Protein AF-A0A3D3WGP2-F1 (afdb_monomer_lite)

Structure (mmCIF, N/CA/C/O backbone):
data_AF-A0A3D3WGP2-F1
#
_entry.id   AF-A0A3D3WGP2-F1
#
loop_
_atom_site.group_PDB
_atom_site.id
_atom_site.type_symbol
_atom_site.label_atom_id
_atom_site.label_alt_id
_atom_site.label_comp_id
_atom_site.label_asym_id
_atom_site.label_entity_id
_atom_site.label_seq_id
_atom_site.pdbx_PDB_ins_code
_atom_site.Cartn_x
_atom_site.Cartn_y
_atom_site.Cartn_z
_atom_site.occupancy
_atom_site.B_iso_or_equiv
_atom_site.auth_seq_id
_atom_site.auth_comp_id
_atom_site.auth_asym_id
_atom_site.auth_atom_id
_atom_site.pdbx_PDB_model_num
ATOM 1 N N . MET A 1 1 ? -5.858 -20.049 12.667 1.00 32.59 1 MET A N 1
ATOM 2 C CA . MET A 1 1 ? -4.495 -20.620 12.650 1.00 32.59 1 MET A CA 1
ATOM 3 C C . MET A 1 1 ? -3.547 -19.486 12.998 1.00 32.59 1 MET A C 1
ATOM 5 O O . MET A 1 1 ? -3.755 -18.417 12.435 1.00 32.59 1 MET A O 1
ATOM 9 N N . PRO A 1 2 ? -2.587 -19.632 13.924 1.00 47.56 2 PRO A N 1
ATOM 10 C CA . PRO A 1 2 ? -1.519 -18.646 14.022 1.00 47.56 2 PRO A CA 1
ATOM 11 C C . PRO A 1 2 ? -0.761 -18.695 12.694 1.00 47.56 2 PRO A C 1
ATOM 13 O O . PRO A 1 2 ? -0.274 -19.756 12.312 1.00 47.56 2 PRO A O 1
ATOM 16 N N . HIS A 1 3 ? -0.762 -17.595 11.949 1.00 57.22 3 HIS A N 1
ATOM 17 C CA . HIS A 1 3 ? 0.112 -17.465 10.791 1.00 57.22 3 HIS A CA 1
ATOM 18 C C . HIS A 1 3 ? 1.552 -17.425 11.303 1.00 57.22 3 HIS A C 1
ATOM 20 O O . HIS A 1 3 ? 1.813 -16.780 12.323 1.00 57.22 3 HIS A O 1
ATOM 26 N N . ASP A 1 4 ? 2.461 -18.137 10.636 1.00 78.88 4 ASP A N 1
ATOM 27 C CA . ASP A 1 4 ? 3.883 -18.076 10.962 1.00 78.88 4 ASP A CA 1
ATOM 28 C C . ASP A 1 4 ? 4.331 -16.612 10.965 1.00 78.88 4 ASP A C 1
ATOM 30 O O . ASP A 1 4 ? 4.061 -15.862 10.023 1.00 78.88 4 ASP A O 1
ATOM 34 N N . VAL A 1 5 ? 4.976 -16.192 12.055 1.00 86.31 5 VAL A N 1
ATOM 35 C CA . VAL A 1 5 ? 5.484 -14.825 12.175 1.00 86.31 5 VAL A CA 1
ATOM 36 C C . VAL A 1 5 ? 6.593 -14.643 11.146 1.00 86.31 5 VAL A C 1
ATOM 38 O O . VAL A 1 5 ? 7.611 -15.334 11.193 1.00 86.31 5 VAL A O 1
ATOM 41 N N . ILE A 1 6 ? 6.405 -13.699 10.229 1.00 93.94 6 ILE A N 1
ATOM 42 C CA . ILE A 1 6 ? 7.341 -13.405 9.144 1.00 93.94 6 ILE A CA 1
ATOM 43 C C . ILE A 1 6 ? 7.856 -11.968 9.265 1.00 93.94 6 ILE A C 1
ATOM 45 O O . ILE A 1 6 ? 7.109 -11.038 9.577 1.00 93.94 6 ILE A O 1
ATOM 49 N N . SER A 1 7 ? 9.161 -11.789 9.051 1.00 95.56 7 SER A N 1
ATOM 50 C CA . SER A 1 7 ? 9.785 -10.466 8.987 1.00 95.56 7 SER A CA 1
ATOM 51 C C . SER A 1 7 ? 9.546 -9.815 7.627 1.00 95.56 7 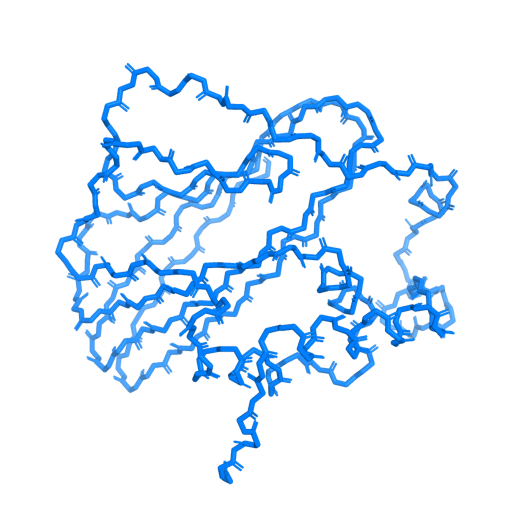SER A C 1
ATOM 53 O O . SER A 1 7 ? 9.345 -10.501 6.623 1.00 95.56 7 SER A O 1
ATOM 55 N N . PHE A 1 8 ? 9.611 -8.484 7.573 1.00 95.81 8 PHE A N 1
ATOM 56 C CA . PHE A 1 8 ? 9.418 -7.760 6.315 1.00 95.81 8 PHE A CA 1
ATOM 57 C C . PHE A 1 8 ? 10.506 -8.114 5.296 1.00 95.81 8 PHE A C 1
ATOM 59 O O . PHE A 1 8 ? 10.201 -8.372 4.138 1.00 95.81 8 PHE A O 1
ATOM 66 N N . GLU A 1 9 ? 11.755 -8.243 5.752 1.00 96.31 9 GLU A N 1
ATOM 67 C CA . GLU A 1 9 ? 12.879 -8.712 4.933 1.00 96.31 9 GLU A CA 1
ATOM 68 C C . GLU A 1 9 ? 12.609 -10.093 4.323 1.00 96.31 9 GLU A C 1
ATOM 70 O O . GLU A 1 9 ? 12.867 -10.319 3.141 1.00 96.31 9 GLU A O 1
ATOM 75 N N . ARG A 1 10 ? 12.048 -11.026 5.103 1.00 95.88 10 ARG A N 1
ATOM 76 C CA . ARG A 1 10 ? 11.717 -12.352 4.581 1.00 95.88 10 ARG A CA 1
ATOM 77 C C . ARG A 1 10 ? 10.574 -12.284 3.568 1.00 95.88 10 ARG A C 1
ATOM 79 O O . ARG A 1 10 ? 10.661 -12.923 2.521 1.00 95.88 10 ARG A O 1
ATOM 86 N N . LEU A 1 11 ? 9.538 -11.496 3.855 1.00 95.88 11 LEU A N 1
ATOM 87 C CA . LEU A 1 11 ? 8.407 -11.287 2.951 1.00 95.88 11 LEU A CA 1
ATOM 88 C C . LEU A 1 11 ? 8.862 -10.734 1.591 1.00 95.88 11 LEU A C 1
ATOM 90 O O . LEU A 1 11 ? 8.457 -11.258 0.550 1.00 95.88 11 LEU A O 1
ATOM 94 N N . THR A 1 12 ? 9.720 -9.712 1.583 1.00 96.25 12 THR A N 1
ATOM 95 C CA . THR A 1 12 ? 10.211 -9.090 0.344 1.00 96.25 12 THR A CA 1
ATOM 96 C C . THR A 1 12 ? 11.207 -9.979 -0.398 1.00 96.25 12 THR A C 1
ATOM 98 O O . THR A 1 12 ? 11.149 -10.055 -1.626 1.00 96.25 12 THR A O 1
ATOM 101 N N . ALA A 1 13 ? 12.058 -10.733 0.309 1.00 96.38 13 ALA A N 1
ATOM 102 C CA . ALA A 1 13 ? 12.955 -11.715 -0.304 1.00 96.38 13 ALA A CA 1
ATOM 103 C C . ALA A 1 13 ? 12.180 -12.838 -1.017 1.00 96.38 13 ALA A C 1
ATOM 105 O O . ALA A 1 13 ? 12.486 -13.180 -2.165 1.00 96.38 13 ALA A O 1
ATOM 106 N N . ASP A 1 14 ? 11.137 -13.373 -0.377 1.00 95.44 14 ASP A N 1
ATOM 107 C CA . ASP A 1 14 ? 10.294 -14.409 -0.974 1.00 95.44 14 ASP A CA 1
ATOM 108 C C . ASP A 1 14 ? 9.509 -13.857 -2.181 1.00 95.44 14 ASP A C 1
ATOM 110 O O . ASP A 1 14 ? 9.419 -14.520 -3.219 1.00 95.44 14 ASP A O 1
ATOM 114 N N . ALA A 1 15 ? 8.994 -12.625 -2.088 1.00 95.88 15 ALA A N 1
ATOM 115 C CA . ALA A 1 15 ? 8.345 -11.933 -3.205 1.00 95.88 15 ALA A CA 1
ATOM 116 C C . ALA A 1 15 ? 9.303 -11.692 -4.381 1.00 95.88 15 ALA A C 1
ATOM 118 O O . ALA A 1 15 ? 8.945 -11.957 -5.528 1.00 95.88 15 ALA A O 1
ATOM 119 N N . SER A 1 16 ? 10.542 -11.281 -4.105 1.00 95.94 16 SER A N 1
ATOM 120 C CA . SER A 1 16 ? 11.594 -11.105 -5.111 1.00 95.94 16 SER A CA 1
ATOM 121 C C . SER A 1 16 ? 11.913 -12.413 -5.835 1.00 95.94 16 SER A C 1
ATOM 123 O O . SER A 1 16 ? 11.961 -12.445 -7.066 1.00 95.94 16 SER A O 1
ATOM 125 N N . SER A 1 17 ? 12.017 -13.529 -5.104 1.00 96.19 17 SER A N 1
ATOM 126 C CA . SER A 1 17 ? 12.208 -14.856 -5.702 1.00 96.19 17 SER A CA 1
ATOM 127 C C . SER A 1 17 ? 11.047 -15.251 -6.625 1.00 96.19 17 SER A C 1
ATOM 129 O O . SER A 1 17 ? 11.266 -15.700 -7.756 1.00 96.19 17 SER A O 1
ATOM 131 N N . ARG A 1 18 ? 9.797 -15.037 -6.187 1.00 95.38 18 ARG A N 1
ATOM 132 C CA . ARG A 1 18 ? 8.607 -15.317 -7.006 1.00 95.38 18 ARG A CA 1
ATOM 133 C C . ARG A 1 18 ? 8.528 -14.413 -8.230 1.00 95.38 18 ARG A C 1
ATOM 135 O O . ARG A 1 18 ? 8.255 -14.917 -9.319 1.00 95.38 18 ARG A O 1
ATOM 142 N N . TYR A 1 19 ? 8.814 -13.121 -8.090 1.00 94.12 19 TYR A N 1
ATOM 143 C CA . TYR A 1 19 ? 8.833 -12.184 -9.210 1.00 94.12 19 TYR A CA 1
ATOM 144 C C . TYR A 1 19 ? 9.929 -12.535 -10.224 1.00 94.12 19 TYR A C 1
ATOM 146 O O . TYR A 1 19 ? 9.644 -12.607 -11.416 1.00 94.12 19 TYR A O 1
ATOM 154 N N . ALA A 1 20 ? 11.145 -12.858 -9.775 1.00 94.12 20 ALA A N 1
ATOM 155 C CA . ALA A 1 20 ? 12.231 -13.287 -10.658 1.00 94.12 20 ALA A CA 1
ATOM 156 C C . ALA A 1 20 ? 11.875 -14.556 -11.454 1.00 94.12 20 ALA A C 1
ATOM 158 O O . ALA A 1 20 ? 12.257 -14.693 -12.615 1.00 94.12 20 ALA A O 1
ATOM 159 N N . LYS A 1 21 ? 11.114 -15.475 -10.846 1.00 94.25 21 LYS A N 1
ATOM 160 C CA . LYS A 1 21 ? 10.655 -16.710 -11.493 1.00 94.25 21 LYS A CA 1
ATOM 161 C C . LYS A 1 21 ? 9.479 -16.491 -12.451 1.00 94.25 21 LYS A C 1
ATOM 163 O O . LYS A 1 21 ? 9.444 -17.097 -13.519 1.00 94.25 21 LYS A O 1
ATOM 168 N N . ASN A 1 22 ? 8.497 -15.683 -12.053 1.00 91.69 22 ASN A N 1
ATOM 169 C CA . ASN A 1 22 ? 7.186 -15.618 -12.710 1.00 91.69 22 ASN A CA 1
ATOM 170 C C . ASN A 1 22 ? 7.002 -14.382 -13.605 1.00 91.69 22 ASN A C 1
ATOM 172 O O . ASN A 1 22 ? 6.161 -14.406 -14.508 1.00 91.69 22 ASN A O 1
ATOM 176 N N . GLY A 1 23 ? 7.770 -13.320 -13.354 1.00 90.69 23 GLY A N 1
ATOM 177 C CA . GLY A 1 23 ? 7.703 -12.037 -14.045 1.00 90.69 23 GLY A CA 1
ATOM 178 C C . GLY A 1 23 ? 6.332 -11.360 -13.971 1.00 90.69 23 GLY A C 1
ATOM 179 O O . GLY A 1 23 ? 5.497 -11.644 -13.111 1.00 90.69 23 GLY A O 1
ATOM 180 N N . TRP A 1 24 ? 6.093 -10.454 -14.919 1.00 90.50 24 TRP A N 1
ATOM 181 C CA . TRP A 1 24 ? 4.804 -9.787 -15.085 1.00 90.50 24 TRP A CA 1
ATOM 182 C C . TRP A 1 24 ? 3.696 -10.757 -15.534 1.00 90.50 24 TRP A C 1
ATOM 184 O O . TRP A 1 24 ? 3.965 -11.690 -16.303 1.00 90.50 24 TRP A O 1
ATOM 194 N N . PRO A 1 25 ? 2.424 -10.498 -15.168 1.00 91.25 25 PRO A N 1
ATOM 195 C CA . PRO A 1 25 ? 1.284 -11.148 -15.799 1.00 91.25 25 PRO A CA 1
ATOM 196 C C . PRO A 1 25 ? 1.319 -11.022 -17.316 1.00 91.25 25 PRO A C 1
ATOM 198 O O . PRO A 1 25 ? 1.973 -10.150 -17.877 1.00 91.25 25 PRO A O 1
ATOM 201 N N . SER A 1 26 ? 0.627 -11.908 -18.004 1.00 89.00 26 SER A N 1
ATOM 202 C CA . SER A 1 26 ? 0.557 -11.981 -19.455 1.00 89.00 26 SER A CA 1
ATOM 203 C C . SER A 1 26 ? -0.874 -12.247 -19.892 1.00 89.00 26 SER A C 1
ATOM 205 O O . SER A 1 26 ? -1.695 -12.680 -19.094 1.00 89.00 26 SER A O 1
ATOM 207 N N . SER A 1 27 ? -1.154 -12.118 -21.186 1.00 88.19 27 SER A N 1
ATOM 208 C CA . SER A 1 27 ? -2.448 -12.524 -21.745 1.00 88.19 27 SER A CA 1
ATOM 209 C C . SER A 1 27 ? -2.751 -14.026 -21.608 1.00 88.19 27 SER A C 1
ATOM 211 O O . SER A 1 27 ? -3.877 -14.437 -21.879 1.00 88.19 27 SER A O 1
ATOM 213 N N . LYS A 1 28 ? -1.766 -14.849 -21.204 1.00 88.06 28 LYS A N 1
ATOM 214 C CA . LYS A 1 28 ? -1.966 -16.265 -20.852 1.00 88.06 28 LYS A CA 1
ATOM 215 C C . LYS A 1 28 ? -2.534 -16.447 -19.442 1.00 88.06 28 LYS A C 1
ATOM 217 O O . LYS A 1 28 ? -3.058 -17.513 -19.149 1.00 88.06 28 LYS A O 1
ATOM 222 N N . ASP A 1 29 ? -2.397 -15.445 -18.577 1.00 89.62 29 ASP A N 1
ATOM 223 C CA . ASP A 1 29 ? -3.018 -15.435 -17.259 1.00 89.62 29 ASP A CA 1
ATOM 224 C C . ASP A 1 29 ? -4.464 -14.947 -17.432 1.00 89.62 29 ASP A C 1
ATOM 226 O O . ASP A 1 29 ? -4.681 -13.828 -17.895 1.00 89.62 29 ASP A O 1
ATOM 230 N N . GLU A 1 30 ? -5.453 -15.776 -17.081 1.00 90.38 30 GLU A N 1
ATOM 231 C CA . GLU A 1 30 ? -6.882 -15.512 -17.347 1.00 90.38 30 GLU A CA 1
ATOM 232 C C . GLU A 1 30 ? -7.321 -14.119 -16.853 1.00 90.38 30 GLU A C 1
ATOM 234 O O . GLU A 1 30 ? -7.936 -13.355 -17.594 1.00 90.38 30 GLU A O 1
ATOM 239 N N . ALA A 1 31 ? -6.895 -13.737 -15.641 1.00 88.75 31 ALA A N 1
ATOM 240 C CA . ALA A 1 31 ? -7.185 -12.435 -15.030 1.00 88.75 31 ALA A CA 1
ATOM 241 C C . ALA A 1 31 ? -6.587 -11.225 -15.785 1.00 88.75 31 ALA A C 1
ATOM 243 O O . ALA A 1 31 ? -6.982 -10.089 -15.539 1.00 88.75 31 ALA A O 1
ATOM 244 N N . TRP A 1 32 ? -5.644 -11.455 -16.702 1.00 91.19 32 TRP A N 1
ATOM 245 C CA . TRP A 1 32 ? -4.918 -10.429 -17.459 1.00 91.19 32 TRP A CA 1
ATOM 246 C C . TRP A 1 32 ? -5.138 -10.524 -18.968 1.00 91.19 32 TRP A C 1
ATOM 248 O O . TRP A 1 32 ? -4.555 -9.746 -19.724 1.00 91.19 32 TRP A O 1
ATOM 258 N N . ARG A 1 33 ? -6.009 -11.433 -19.425 1.00 91.31 33 ARG A N 1
ATOM 259 C CA . ARG A 1 33 ? -6.308 -11.651 -20.848 1.00 91.31 33 ARG A CA 1
ATOM 260 C C . ARG A 1 33 ? -6.666 -10.361 -21.592 1.00 91.31 33 ARG A C 1
ATOM 262 O O . ARG A 1 33 ? -6.299 -10.212 -22.756 1.00 91.31 33 ARG A O 1
ATOM 269 N N . PHE A 1 34 ? -7.366 -9.445 -20.924 1.00 93.44 34 PHE A N 1
ATOM 270 C CA . PHE A 1 34 ? -7.871 -8.198 -21.507 1.00 93.44 34 PHE A CA 1
ATOM 271 C C . PHE A 1 34 ? -7.091 -6.945 -21.081 1.00 93.44 34 PHE A C 1
ATOM 273 O O . PHE A 1 34 ? -7.456 -5.839 -21.472 1.00 93.44 34 PHE A O 1
ATOM 280 N N . THR A 1 35 ? -5.998 -7.100 -20.329 1.00 91.69 35 THR A N 1
ATOM 281 C CA . THR A 1 35 ? -5.185 -5.980 -19.837 1.00 91.69 35 THR A CA 1
ATOM 282 C C . THR A 1 35 ? -3.874 -5.915 -20.617 1.00 91.69 35 THR A C 1
ATOM 284 O O . THR A 1 35 ? -2.972 -6.731 -20.423 1.00 91.69 35 THR A O 1
ATOM 287 N N . ASN A 1 36 ? -3.750 -4.943 -21.524 1.00 89.94 36 ASN A N 1
ATOM 288 C CA . ASN A 1 36 ? -2.533 -4.765 -22.315 1.00 89.94 36 ASN A CA 1
ATOM 289 C C . ASN A 1 36 ? -1.435 -4.083 -21.487 1.00 89.94 36 ASN A C 1
ATOM 291 O O . ASN A 1 36 ? -1.492 -2.881 -21.245 1.00 89.94 36 ASN A O 1
ATOM 295 N N . ILE A 1 37 ? -0.408 -4.847 -21.114 1.00 88.69 37 ILE A N 1
ATOM 296 C CA . ILE A 1 37 ? 0.748 -4.346 -20.357 1.00 88.69 37 ILE A CA 1
ATOM 297 C C . ILE A 1 37 ? 2.042 -4.284 -21.185 1.00 88.69 37 ILE A C 1
ATOM 299 O O . ILE A 1 37 ? 3.138 -4.237 -20.628 1.00 88.69 37 ILE A O 1
ATOM 303 N N . ASN A 1 38 ? 1.949 -4.307 -22.519 1.00 87.56 38 ASN A N 1
ATOM 304 C CA . ASN A 1 38 ? 3.133 -4.305 -23.386 1.00 87.56 38 ASN A CA 1
ATOM 305 C C . ASN A 1 38 ? 4.012 -3.070 -23.165 1.00 87.56 38 ASN A C 1
ATOM 307 O O . ASN A 1 38 ? 5.227 -3.218 -23.111 1.00 87.56 38 ASN A O 1
ATOM 311 N N . ALA A 1 39 ? 3.404 -1.895 -22.964 1.00 85.44 39 ALA A N 1
ATOM 312 C CA . ALA A 1 39 ? 4.132 -0.655 -22.699 1.00 85.44 39 ALA A CA 1
ATOM 313 C C . ALA A 1 39 ? 4.993 -0.751 -21.426 1.00 85.44 39 ALA A C 1
ATOM 315 O O . ALA A 1 39 ? 6.157 -0.359 -21.438 1.00 85.44 39 ALA A O 1
ATOM 316 N N . ILE A 1 40 ? 4.451 -1.359 -20.363 1.00 85.19 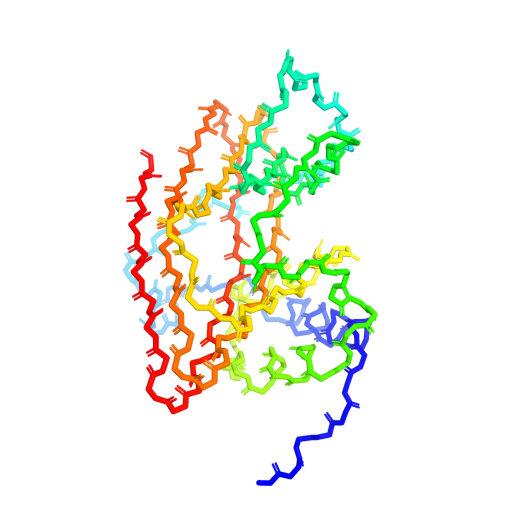40 ILE A N 1
ATOM 317 C CA . ILE A 1 40 ? 5.166 -1.593 -19.099 1.00 85.19 40 ILE A CA 1
ATOM 318 C C . ILE A 1 40 ? 6.324 -2.572 -19.321 1.00 85.19 40 ILE A C 1
ATOM 320 O O . ILE A 1 40 ? 7.433 -2.335 -18.861 1.00 85.19 40 ILE A O 1
ATOM 324 N N . ARG A 1 41 ? 6.100 -3.658 -20.069 1.00 81.69 41 ARG A N 1
ATOM 325 C CA . ARG A 1 41 ? 7.135 -4.671 -20.348 1.00 81.69 41 ARG A CA 1
ATOM 326 C C . ARG A 1 41 ? 8.291 -4.152 -21.201 1.00 81.69 41 ARG A C 1
ATOM 328 O O . ARG A 1 41 ? 9.397 -4.667 -21.081 1.00 81.69 41 ARG A O 1
ATOM 335 N N . SER A 1 42 ? 8.024 -3.200 -22.094 1.00 82.69 42 SER A N 1
ATOM 336 C CA . SER A 1 42 ? 9.044 -2.578 -22.944 1.00 82.69 42 SER A CA 1
ATOM 337 C C . SER A 1 42 ? 9.796 -1.438 -22.260 1.00 82.69 42 SER A C 1
ATOM 339 O O . SER A 1 42 ? 10.845 -1.031 -22.753 1.00 82.69 42 SER A O 1
ATOM 341 N N . ALA A 1 43 ? 9.256 -0.899 -21.168 1.00 83.19 43 ALA A N 1
ATOM 342 C CA . ALA A 1 43 ? 9.865 0.201 -20.444 1.00 83.19 43 ALA A CA 1
ATOM 343 C C . ALA A 1 43 ? 11.007 -0.291 -19.545 1.00 83.19 43 ALA A C 1
ATOM 345 O O . ALA A 1 43 ? 10.964 -1.384 -18.979 1.00 83.19 43 ALA A O 1
ATOM 346 N N . GLN A 1 44 ? 12.031 0.547 -19.400 1.00 82.69 44 GLN A N 1
ATOM 347 C CA . GLN A 1 44 ? 13.031 0.397 -18.352 1.00 82.69 44 GLN A CA 1
ATOM 348 C C . GLN A 1 44 ? 12.634 1.305 -17.201 1.00 82.69 44 GLN A C 1
ATOM 350 O O . GLN A 1 44 ? 12.423 2.499 -17.407 1.00 82.69 44 GLN A O 1
ATOM 355 N N . PHE A 1 45 ? 12.533 0.729 -16.007 1.00 84.06 45 PHE A N 1
ATOM 356 C CA . PHE A 1 45 ? 12.247 1.490 -14.805 1.00 84.06 45 PHE A CA 1
ATOM 357 C C . PHE A 1 45 ? 13.460 1.537 -13.885 1.00 84.06 45 PHE A C 1
ATOM 359 O O . PHE A 1 45 ? 14.147 0.531 -13.700 1.00 84.06 45 PHE A O 1
ATOM 366 N N . ALA A 1 46 ? 13.681 2.695 -13.276 1.00 79.50 46 ALA A N 1
ATOM 367 C CA . ALA A 1 46 ? 14.603 2.879 -12.173 1.00 79.50 46 ALA A CA 1
ATOM 368 C C . ALA A 1 46 ? 13.812 3.096 -10.871 1.00 79.50 46 ALA A C 1
ATOM 370 O O . ALA A 1 46 ? 12.738 3.711 -10.889 1.00 79.50 46 ALA A O 1
ATOM 371 N N . PRO A 1 47 ? 14.316 2.610 -9.724 1.00 71.81 47 PRO A N 1
ATOM 372 C CA . PRO A 1 47 ? 13.805 3.035 -8.433 1.00 71.81 47 PRO A CA 1
ATOM 373 C C . PRO A 1 47 ? 13.966 4.547 -8.289 1.00 71.81 47 PRO A C 1
ATOM 375 O O . PRO A 1 47 ? 14.966 5.114 -8.728 1.00 71.81 47 PRO A O 1
ATOM 378 N N . ALA A 1 48 ? 13.012 5.183 -7.624 1.00 72.06 48 ALA A N 1
ATOM 379 C CA . ALA A 1 48 ? 13.147 6.581 -7.265 1.00 72.06 48 ALA A CA 1
ATOM 380 C C . ALA A 1 48 ? 14.346 6.809 -6.336 1.00 72.06 48 ALA A C 1
ATOM 382 O O . ALA A 1 48 ? 14.559 6.055 -5.376 1.00 72.06 48 ALA A O 1
ATOM 383 N N . GLU A 1 49 ? 15.094 7.882 -6.583 1.00 66.50 49 GLU A N 1
ATOM 384 C CA . GLU A 1 49 ? 15.966 8.449 -5.560 1.00 66.50 49 GLU A CA 1
ATOM 385 C C . GLU A 1 49 ? 15.104 9.119 -4.485 1.00 66.50 49 GLU A C 1
ATOM 387 O O . GLU A 1 49 ? 14.021 9.638 -4.768 1.00 66.50 49 GLU A O 1
ATOM 392 N N . ALA A 1 50 ? 15.561 9.079 -3.233 1.00 61.31 50 ALA A N 1
ATOM 393 C CA . ALA A 1 50 ? 14.869 9.743 -2.138 1.00 61.31 50 ALA A CA 1
ATOM 394 C C . ALA A 1 50 ? 14.965 11.262 -2.331 1.00 61.31 50 ALA A C 1
ATOM 396 O O . ALA A 1 50 ? 15.920 11.902 -1.898 1.00 61.31 50 ALA A O 1
ATOM 397 N N . LEU A 1 51 ? 13.978 11.837 -3.009 1.00 59.03 51 LEU A N 1
ATOM 398 C CA . LEU A 1 51 ? 13.792 13.276 -3.061 1.00 59.03 51 LEU A CA 1
ATOM 399 C C . LEU A 1 51 ? 13.172 13.695 -1.729 1.00 59.03 51 LEU A C 1
ATOM 401 O O . LEU A 1 51 ? 12.075 13.247 -1.405 1.00 59.03 51 LEU A O 1
ATOM 405 N N . GLN A 1 52 ? 13.873 14.525 -0.955 1.00 54.12 52 GLN A N 1
ATOM 406 C CA . GLN A 1 52 ? 13.248 15.234 0.158 1.00 54.12 52 GLN A CA 1
ATOM 407 C C . GLN A 1 52 ? 12.389 16.350 -0.433 1.00 54.12 52 GLN A C 1
ATOM 409 O O . GLN A 1 52 ? 12.904 17.359 -0.922 1.00 54.12 52 GLN A O 1
ATOM 414 N N . GLY A 1 53 ? 11.076 16.143 -0.450 1.00 55.66 53 GLY A N 1
ATOM 415 C CA . GLY A 1 53 ? 10.137 17.191 -0.829 1.00 55.66 53 GLY A CA 1
ATOM 416 C C . GLY A 1 53 ? 10.088 18.280 0.242 1.00 55.66 53 GLY A C 1
ATOM 417 O O . GLY A 1 53 ? 10.054 17.989 1.435 1.00 55.66 53 GLY A O 1
ATOM 418 N N . VAL A 1 54 ? 10.044 19.551 -0.163 1.00 53.19 54 VAL A N 1
ATOM 419 C CA . VAL A 1 54 ? 9.758 20.653 0.766 1.00 53.19 54 VAL A CA 1
ATOM 420 C C . VAL A 1 54 ? 8.243 20.741 0.947 1.00 53.19 54 VAL A C 1
ATOM 422 O O . VAL A 1 54 ? 7.548 21.341 0.128 1.00 53.19 54 VAL A O 1
ATOM 425 N N . VAL A 1 55 ? 7.714 20.160 2.024 1.00 53.47 55 VAL A N 1
ATOM 426 C CA . VAL A 1 55 ? 6.320 20.392 2.430 1.00 53.47 55 VAL A CA 1
ATOM 427 C C . VAL A 1 55 ? 6.273 21.661 3.277 1.00 53.47 55 VAL A C 1
ATOM 429 O O . VAL A 1 55 ? 6.845 21.733 4.360 1.00 53.47 55 VAL A O 1
ATOM 432 N N . SER A 1 56 ? 5.624 22.703 2.758 1.00 49.44 56 SER A N 1
ATOM 433 C CA . SER A 1 56 ? 5.740 24.071 3.281 1.00 49.44 56 SER A CA 1
ATOM 434 C C . SER A 1 56 ? 4.771 24.433 4.418 1.00 49.44 56 SER A C 1
ATOM 436 O O . SER A 1 56 ? 4.745 25.593 4.831 1.00 49.44 56 SER A O 1
ATOM 438 N N . LYS A 1 57 ? 3.990 23.486 4.965 1.00 56.69 57 LYS A N 1
ATOM 439 C CA . LYS A 1 57 ? 3.101 23.710 6.125 1.00 56.69 57 LYS A CA 1
ATOM 440 C C . LYS A 1 57 ? 2.918 22.443 6.961 1.00 56.69 57 LYS A C 1
ATOM 442 O O . LYS A 1 57 ? 2.914 21.348 6.412 1.00 56.69 57 LYS A O 1
ATOM 447 N N . ALA A 1 58 ? 2.692 22.608 8.268 1.00 61.28 58 ALA A N 1
ATOM 448 C CA . ALA A 1 58 ? 2.172 21.535 9.112 1.00 61.28 58 ALA A CA 1
ATOM 449 C C . ALA A 1 58 ? 0.828 21.059 8.540 1.00 61.28 58 ALA A C 1
ATOM 451 O O . ALA A 1 58 ? -0.082 21.869 8.334 1.00 61.28 58 ALA A O 1
ATOM 452 N N . GLN A 1 59 ? 0.728 19.767 8.243 1.00 73.75 59 GLN A N 1
ATOM 453 C CA . GLN A 1 59 ? -0.505 19.133 7.789 1.00 73.75 59 GLN A CA 1
ATOM 454 C C . GLN A 1 59 ? -0.890 18.058 8.803 1.00 73.75 59 GLN A C 1
ATOM 456 O O . GLN A 1 59 ? -0.048 17.267 9.230 1.00 73.75 59 GLN A O 1
ATOM 461 N N . ASN A 1 60 ? -2.159 18.057 9.204 1.00 85.31 60 ASN A N 1
ATOM 462 C CA . ASN A 1 60 ? -2.711 17.004 10.044 1.00 85.31 60 ASN A CA 1
ATOM 463 C C . ASN A 1 60 ? -3.073 15.802 9.177 1.00 85.31 60 ASN A C 1
ATOM 465 O O . ASN A 1 60 ? -3.568 15.982 8.064 1.00 85.31 60 ASN A O 1
ATOM 469 N N . ASN A 1 61 ? -2.864 14.598 9.713 1.00 92.56 61 ASN A N 1
ATOM 470 C CA . ASN A 1 61 ? -3.261 13.334 9.088 1.00 92.56 61 ASN A CA 1
ATOM 471 C C . ASN A 1 61 ? -2.845 13.249 7.612 1.00 92.56 61 ASN A C 1
ATOM 473 O O . ASN A 1 61 ? -3.681 13.004 6.745 1.00 92.56 61 ASN A O 1
ATOM 477 N N . LEU A 1 62 ? -1.565 13.473 7.315 1.00 92.94 62 LEU A N 1
ATOM 478 C CA . LEU A 1 62 ? -1.028 13.338 5.965 1.00 92.94 62 LEU A CA 1
ATOM 479 C C . LEU A 1 62 ? 0.001 12.217 5.916 1.00 92.94 62 LEU A C 1
ATOM 481 O O . LEU A 1 62 ? 0.964 12.214 6.679 1.00 92.94 62 LEU A O 1
ATOM 485 N N . ILE A 1 63 ? -0.167 11.324 4.949 1.00 93.56 63 ILE A N 1
ATOM 486 C CA . ILE A 1 63 ? 0.875 10.417 4.488 1.00 93.56 63 ILE A CA 1
ATOM 487 C C . ILE A 1 63 ? 1.144 10.745 3.025 1.00 93.56 63 ILE A C 1
ATOM 489 O O . ILE A 1 63 ? 0.242 10.672 2.192 1.00 93.56 63 ILE A O 1
ATOM 493 N N . GLN A 1 64 ? 2.388 11.101 2.715 1.00 91.88 64 GLN A N 1
ATOM 494 C CA . GLN A 1 64 ? 2.812 11.438 1.362 1.00 91.88 64 GLN A CA 1
ATOM 495 C C . GLN A 1 64 ? 3.940 10.513 0.908 1.00 91.88 64 GLN A C 1
ATOM 497 O O . GLN A 1 64 ? 4.905 10.271 1.638 1.00 91.88 64 GLN A O 1
ATOM 502 N N . PHE A 1 65 ? 3.830 10.034 -0.325 1.00 91.62 65 PHE A N 1
ATOM 503 C CA . PHE A 1 65 ? 4.893 9.337 -1.034 1.00 91.62 65 PHE A CA 1
ATOM 504 C C . PHE A 1 65 ? 5.295 10.156 -2.253 1.00 91.62 65 PHE A C 1
ATOM 506 O O . PHE A 1 65 ? 4.439 10.487 -3.066 1.00 91.62 65 PHE A O 1
ATOM 513 N N . ILE A 1 66 ? 6.592 10.415 -2.420 1.00 89.62 66 ILE A N 1
ATOM 514 C CA . ILE A 1 66 ? 7.145 10.958 -3.668 1.00 89.62 66 ILE A CA 1
ATOM 515 C C . ILE A 1 66 ? 7.840 9.813 -4.382 1.00 89.62 66 ILE A C 1
ATOM 517 O O . ILE A 1 66 ? 8.781 9.222 -3.848 1.00 89.62 66 ILE A O 1
ATOM 521 N N . ASN A 1 67 ? 7.337 9.455 -5.563 1.00 90.12 67 ASN A N 1
ATOM 522 C CA . ASN A 1 67 ? 7.831 8.340 -6.361 1.00 90.12 67 ASN A CA 1
ATOM 523 C C . ASN A 1 67 ? 7.975 7.026 -5.557 1.00 90.12 67 ASN A C 1
ATOM 525 O O . ASN A 1 67 ? 8.863 6.210 -5.790 1.00 90.12 67 ASN A O 1
ATOM 529 N N . GLY A 1 68 ? 7.079 6.814 -4.590 1.00 89.25 68 GLY A N 1
ATOM 530 C CA . GLY A 1 68 ? 7.047 5.610 -3.758 1.00 89.25 68 GLY A CA 1
ATOM 531 C C . GLY A 1 68 ? 7.891 5.675 -2.488 1.00 89.25 68 GLY A C 1
ATOM 532 O O . GLY A 1 68 ? 7.831 4.751 -1.681 1.00 89.25 68 GLY A O 1
ATOM 533 N N . VAL A 1 69 ? 8.636 6.761 -2.272 1.00 88.81 69 VAL A N 1
ATOM 534 C CA . VAL A 1 69 ? 9.399 6.999 -1.043 1.00 88.81 69 VAL A CA 1
ATOM 535 C C . VAL A 1 69 ? 8.537 7.788 -0.066 1.00 88.81 69 VAL A C 1
ATOM 537 O O . VAL A 1 69 ? 8.136 8.915 -0.372 1.00 88.81 69 VAL A O 1
ATOM 540 N N . TYR A 1 70 ? 8.262 7.199 1.101 1.00 89.00 70 TYR A N 1
ATOM 541 C CA . TYR A 1 70 ? 7.568 7.884 2.191 1.00 89.00 70 TYR A CA 1
ATOM 542 C C . TYR A 1 70 ? 8.341 9.140 2.594 1.00 89.00 70 TYR A C 1
ATOM 544 O O . TYR A 1 70 ? 9.556 9.087 2.788 1.00 89.00 70 TYR A O 1
ATOM 552 N N . GLN A 1 71 ? 7.631 10.257 2.712 1.00 86.19 71 GLN A N 1
ATOM 553 C CA . GLN A 1 71 ? 8.181 11.527 3.159 1.00 86.19 71 GLN A CA 1
ATOM 554 C C . GLN A 1 71 ? 7.837 11.711 4.642 1.00 86.19 71 GLN A C 1
ATOM 556 O O . GLN A 1 71 ? 6.723 12.144 4.950 1.00 86.19 71 GLN A O 1
ATOM 561 N N . PRO A 1 72 ? 8.746 11.371 5.579 1.00 74.12 72 PRO A N 1
ATOM 562 C CA . PRO A 1 72 ? 8.563 11.746 6.969 1.00 74.12 72 PRO A CA 1
ATOM 563 C C . PRO A 1 72 ? 8.619 13.267 7.039 1.00 74.12 72 PRO A C 1
ATOM 565 O O . PRO A 1 72 ? 9.633 13.889 6.733 1.00 74.12 72 PRO A O 1
ATOM 568 N N . ILE A 1 73 ? 7.501 13.879 7.395 1.00 63.81 73 ILE A N 1
ATOM 569 C CA . ILE A 1 73 ? 7.453 15.316 7.611 1.00 63.81 73 ILE A CA 1
ATOM 570 C C . ILE A 1 73 ? 7.673 15.496 9.102 1.00 63.81 73 ILE A C 1
ATOM 572 O O . ILE A 1 73 ? 6.814 15.125 9.900 1.00 63.81 73 ILE A O 1
ATOM 576 N N . ASP A 1 74 ? 8.795 16.109 9.471 1.00 60.59 74 ASP A N 1
ATOM 577 C CA . ASP A 1 74 ? 9.182 16.385 10.864 1.00 60.59 74 ASP A CA 1
ATOM 578 C C . ASP A 1 74 ? 8.141 17.229 11.645 1.00 60.59 74 ASP A C 1
ATOM 580 O O . ASP A 1 74 ? 8.294 17.471 12.838 1.00 60.59 74 ASP A O 1
ATOM 584 N N . ASN A 1 75 ? 7.059 17.663 10.982 1.00 56.88 75 ASN A N 1
ATOM 585 C CA . ASN A 1 75 ? 5.935 18.432 11.517 1.00 56.88 75 ASN A CA 1
ATOM 586 C C . ASN A 1 75 ? 4.545 17.853 11.163 1.00 56.88 75 ASN A C 1
ATOM 588 O O . ASN A 1 75 ? 3.553 18.583 11.237 1.00 56.88 75 ASN A O 1
ATOM 592 N N . VAL A 1 76 ? 4.431 16.588 10.736 1.00 69.44 76 VAL A N 1
ATOM 593 C CA . VAL A 1 76 ? 3.112 15.942 10.631 1.00 69.44 76 VAL A CA 1
ATOM 594 C C . VAL A 1 76 ? 2.648 15.552 12.022 1.00 69.44 76 VAL A C 1
ATOM 596 O O . VAL A 1 76 ? 3.331 14.832 12.749 1.00 69.44 76 VAL A O 1
ATOM 599 N N . SER A 1 77 ? 1.458 16.027 12.376 1.00 82.50 77 SER A N 1
ATOM 600 C CA . SER A 1 77 ? 0.754 15.553 13.557 1.00 82.50 77 SER A CA 1
ATOM 601 C C . SER A 1 77 ? -0.360 14.614 13.118 1.00 82.50 77 SER A C 1
ATOM 603 O O . SER A 1 77 ? -1.181 14.935 12.253 1.00 82.50 77 SER A O 1
ATOM 605 N N . PHE A 1 78 ? -0.360 13.420 13.692 1.00 91.12 78 PHE A N 1
ATOM 606 C CA . PHE A 1 78 ? -1.470 12.501 13.556 1.00 91.12 78 PHE A CA 1
ATOM 607 C C . PHE A 1 78 ? -2.497 12.800 14.645 1.00 91.12 78 PHE A C 1
ATOM 609 O O . PHE A 1 78 ? -2.163 12.988 15.817 1.00 91.12 78 PHE A O 1
ATOM 616 N N . SER A 1 79 ? -3.762 12.860 14.243 1.00 93.12 79 SER A N 1
ATOM 617 C CA . SER A 1 79 ? -4.898 12.944 15.148 1.00 93.12 79 SER A CA 1
ATOM 618 C C . SER A 1 79 ? -4.842 11.799 16.143 1.00 93.12 79 SER A C 1
ATOM 620 O O . SER A 1 79 ? -4.450 10.679 15.803 1.00 93.12 79 SER A O 1
ATOM 622 N N . LYS A 1 80 ? -5.300 12.066 17.369 1.00 94.19 80 LYS A N 1
ATOM 623 C CA . LYS A 1 80 ? -5.424 11.027 18.388 1.00 94.19 80 LYS A CA 1
ATOM 624 C C . LYS A 1 80 ? -6.209 9.846 17.809 1.00 94.19 80 LYS A C 1
ATOM 626 O O . LYS A 1 80 ? -7.343 10.016 17.360 1.00 94.19 80 LYS A O 1
ATOM 631 N N . GLY A 1 81 ? -5.600 8.671 17.861 1.00 95.44 81 GLY A N 1
ATOM 632 C CA . GLY A 1 81 ? -6.162 7.439 17.333 1.00 95.44 81 GLY A CA 1
ATOM 633 C C . GLY A 1 81 ? -5.455 6.889 16.110 1.00 95.44 81 GLY A C 1
ATOM 634 O O . GLY A 1 81 ? -5.632 5.713 15.833 1.00 95.44 81 GLY A O 1
ATOM 635 N N . ILE A 1 82 ? -4.640 7.686 15.414 1.00 97.00 82 ILE A N 1
ATOM 636 C CA . ILE A 1 82 ? -3.771 7.197 14.342 1.00 97.00 82 ILE A CA 1
ATOM 637 C C . ILE A 1 82 ? -2.369 6.976 14.914 1.00 97.00 82 ILE A C 1
ATOM 639 O O . ILE A 1 82 ? -1.695 7.929 15.303 1.00 97.00 82 ILE A O 1
ATOM 643 N N . ASN A 1 83 ? -1.916 5.726 14.910 1.00 95.31 83 ASN A N 1
ATOM 644 C CA . ASN A 1 83 ? -0.533 5.356 15.199 1.00 95.31 83 ASN A CA 1
ATOM 645 C C . ASN A 1 83 ? 0.107 4.856 13.903 1.00 95.31 83 ASN A C 1
ATOM 647 O O . ASN A 1 83 ? -0.456 3.973 13.256 1.00 95.31 83 ASN A O 1
ATOM 651 N N . CYS A 1 84 ? 1.242 5.427 13.506 1.00 93.81 84 CYS A N 1
ATOM 652 C CA . CYS A 1 84 ? 1.927 5.089 12.261 1.00 93.81 84 CYS A CA 1
ATOM 653 C C . CYS A 1 84 ? 3.389 4.749 12.551 1.00 93.81 84 CYS A C 1
ATOM 655 O O . CYS A 1 84 ? 4.147 5.612 12.986 1.00 93.81 84 CYS A O 1
ATOM 657 N N . ASP A 1 85 ? 3.776 3.514 12.252 1.00 93.12 85 ASP A N 1
ATOM 658 C CA . ASP A 1 85 ? 5.114 2.974 12.473 1.00 93.12 85 ASP A CA 1
ATOM 659 C C . ASP A 1 85 ? 5.684 2.372 11.181 1.00 93.12 85 ASP A C 1
ATOM 661 O O . ASP A 1 85 ? 4.975 2.159 10.193 1.00 93.12 85 ASP A O 1
ATOM 665 N N . SER A 1 86 ? 6.978 2.050 11.196 1.00 94.75 86 SER A N 1
ATOM 666 C CA . SER A 1 86 ? 7.597 1.243 10.142 1.00 94.75 86 S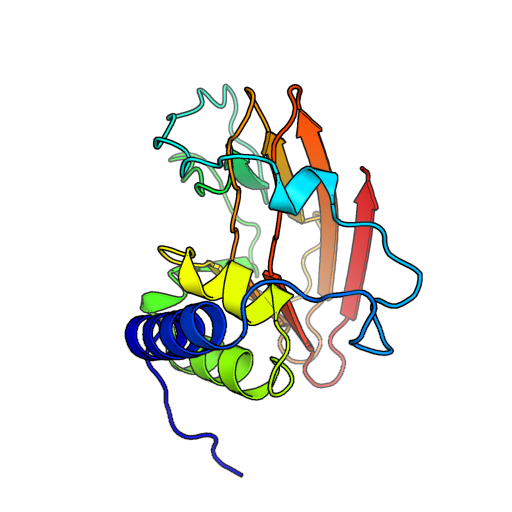ER A CA 1
ATOM 667 C C . SER A 1 86 ? 7.016 -0.174 10.146 1.00 94.75 86 SER A C 1
ATOM 669 O O . SER A 1 86 ? 6.981 -0.850 11.180 1.00 94.75 86 SER A O 1
ATOM 671 N N . LEU A 1 87 ? 6.597 -0.654 8.973 1.00 96.44 87 LEU A N 1
ATOM 672 C CA . LEU A 1 87 ? 6.101 -2.018 8.804 1.00 96.44 87 LEU A CA 1
ATOM 673 C C . LEU A 1 87 ? 7.198 -3.044 9.103 1.00 96.44 87 LEU A C 1
ATOM 675 O O . LEU A 1 87 ? 6.905 -4.071 9.713 1.00 96.44 87 LEU A O 1
ATOM 679 N N . SER A 1 88 ? 8.461 -2.740 8.778 1.00 95.69 88 SER A N 1
ATOM 680 C CA . SER A 1 88 ? 9.603 -3.602 9.110 1.00 95.69 88 SER A CA 1
ATOM 681 C C . SER A 1 88 ? 9.755 -3.892 10.608 1.00 95.69 88 SER A C 1
ATOM 683 O O . SER A 1 88 ? 10.267 -4.951 10.974 1.00 95.69 88 SER A O 1
ATOM 685 N N . GLN A 1 89 ? 9.265 -2.993 11.468 1.00 95.31 89 GLN A N 1
ATOM 686 C CA . GLN A 1 89 ? 9.284 -3.141 12.926 1.00 95.31 89 GLN A CA 1
ATOM 687 C C . GLN A 1 89 ? 7.991 -3.761 13.484 1.00 95.31 89 GLN A C 1
ATOM 689 O O . GLN A 1 89 ? 7.915 -4.068 14.673 1.00 95.31 89 GLN A O 1
ATOM 694 N N . ASN A 1 90 ? 6.975 -3.988 12.644 1.00 95.94 90 ASN A N 1
ATOM 695 C CA . ASN A 1 90 ? 5.684 -4.546 13.035 1.00 95.94 90 ASN A CA 1
ATOM 696 C C . ASN A 1 90 ? 5.469 -5.927 12.394 1.00 95.94 90 ASN A C 1
ATOM 698 O O . ASN A 1 90 ? 4.822 -6.079 11.353 1.00 95.94 90 ASN A O 1
ATOM 702 N N . THR A 1 91 ? 6.010 -6.966 13.033 1.00 95.50 91 THR A N 1
ATOM 703 C CA . THR A 1 91 ? 5.929 -8.350 12.535 1.00 95.50 91 THR A CA 1
ATOM 704 C C . THR A 1 91 ? 4.500 -8.888 12.491 1.00 95.50 91 THR A C 1
ATOM 706 O O . THR A 1 91 ? 4.186 -9.706 11.629 1.00 95.50 91 THR A O 1
ATOM 709 N N . VAL A 1 92 ? 3.604 -8.404 13.358 1.00 95.69 92 VAL A N 1
ATOM 710 C CA . VAL A 1 92 ? 2.184 -8.789 13.359 1.00 95.69 92 VAL A CA 1
ATOM 711 C C . VAL A 1 92 ? 1.504 -8.336 12.069 1.00 95.69 92 VAL A C 1
ATOM 713 O O . VAL A 1 92 ? 0.899 -9.153 11.376 1.00 95.69 92 VAL A O 1
ATOM 716 N N . LEU A 1 93 ? 1.631 -7.056 11.710 1.00 97.06 93 LEU A N 1
ATOM 717 C CA . LEU A 1 93 ? 1.029 -6.522 10.486 1.00 97.06 93 LEU A CA 1
ATOM 718 C C . LEU A 1 93 ? 1.769 -6.967 9.225 1.00 97.06 93 LEU A C 1
ATOM 720 O O . LEU A 1 93 ? 1.133 -7.189 8.198 1.00 97.06 93 LEU A O 1
ATOM 724 N N . THR A 1 94 ? 3.078 -7.205 9.311 1.00 97.69 94 THR A N 1
ATOM 725 C CA . THR A 1 94 ? 3.825 -7.863 8.231 1.00 97.69 94 THR A CA 1
ATOM 726 C C . THR A 1 94 ? 3.279 -9.265 7.956 1.00 97.69 94 THR A C 1
ATOM 728 O O . THR A 1 94 ? 3.059 -9.633 6.804 1.00 97.69 94 THR A O 1
ATOM 731 N N . SER A 1 95 ? 3.006 -10.042 9.005 1.00 96.56 95 SER A N 1
ATOM 732 C CA . SER A 1 95 ? 2.446 -11.390 8.863 1.00 96.56 95 SER A CA 1
ATOM 733 C C . SER A 1 95 ? 1.009 -11.361 8.351 1.00 96.56 95 SER A C 1
ATOM 735 O O . SER A 1 95 ? 0.636 -12.197 7.532 1.00 96.56 95 SER A O 1
ATOM 737 N N . ALA A 1 96 ? 0.218 -10.365 8.762 1.00 96.94 96 ALA A N 1
ATOM 738 C CA . ALA A 1 96 ? -1.109 -10.135 8.198 1.00 96.94 96 ALA A CA 1
ATOM 739 C C . ALA A 1 96 ? -1.040 -9.832 6.691 1.00 96.94 96 ALA A C 1
ATOM 741 O O . ALA A 1 96 ? -1.809 -10.404 5.922 1.00 96.94 96 ALA A O 1
ATOM 742 N N . LEU A 1 97 ? -0.085 -9.000 6.256 1.00 97.38 97 LEU A N 1
ATOM 743 C CA . LEU A 1 97 ? 0.161 -8.732 4.838 1.00 97.38 97 LEU A CA 1
ATOM 744 C C . LEU A 1 97 ? 0.535 -10.001 4.076 1.00 97.38 97 LEU A C 1
ATOM 746 O O . LEU A 1 97 ? -0.082 -10.303 3.058 1.00 97.38 97 LEU A O 1
ATOM 750 N N . ALA A 1 98 ? 1.493 -10.768 4.593 1.00 95.62 98 ALA A N 1
ATOM 751 C CA . ALA A 1 98 ? 1.919 -12.024 3.987 1.00 95.62 98 ALA A CA 1
ATOM 752 C C . ALA A 1 98 ? 0.767 -13.030 3.830 1.00 95.62 98 ALA A C 1
ATOM 754 O O . ALA A 1 98 ? 0.672 -13.689 2.801 1.00 95.62 98 ALA A O 1
ATOM 755 N N . ALA A 1 99 ? -0.116 -13.127 4.826 1.00 95.19 99 ALA A N 1
ATOM 756 C CA . ALA A 1 99 ? -1.271 -14.021 4.792 1.00 95.19 99 ALA A CA 1
ATOM 757 C C . ALA A 1 99 ? -2.400 -13.535 3.866 1.00 95.19 99 ALA A C 1
ATOM 759 O O . ALA A 1 99 ? -3.173 -14.353 3.369 1.00 95.19 99 ALA A O 1
ATOM 760 N N . ALA A 1 100 ? -2.527 -12.221 3.662 1.00 95.31 100 ALA A N 1
ATOM 761 C CA . ALA A 1 100 ? -3.593 -11.633 2.855 1.00 95.31 100 ALA A CA 1
ATOM 762 C C . ALA A 1 100 ? -3.255 -11.546 1.360 1.00 95.31 100 ALA A C 1
ATOM 764 O O . ALA A 1 100 ? -4.168 -11.533 0.533 1.00 95.31 100 ALA A O 1
ATOM 765 N N . VAL A 1 101 ? -1.969 -11.461 0.998 1.00 92.12 101 VAL A N 1
ATOM 766 C CA . VAL A 1 101 ? -1.544 -11.459 -0.408 1.00 92.12 101 VAL A CA 1
ATOM 767 C C . VAL A 1 101 ? -1.880 -12.821 -1.028 1.00 92.12 101 VAL A C 1
ATOM 769 O O . VAL A 1 101 ? -1.371 -13.835 -0.553 1.00 92.12 101 VAL A O 1
ATOM 772 N N . PRO A 1 102 ? -2.706 -12.880 -2.093 1.00 87.56 102 PRO A N 1
ATOM 773 C CA . PRO A 1 102 ? -3.052 -14.150 -2.712 1.00 87.56 102 PRO A CA 1
ATOM 774 C C . PRO A 1 102 ? -1.823 -14.855 -3.284 1.00 87.56 102 PRO A C 1
ATOM 776 O O . PRO A 1 102 ? -0.939 -14.218 -3.869 1.00 87.56 102 PRO A O 1
ATOM 779 N N . ASP A 1 103 ? -1.814 -16.182 -3.186 1.00 82.31 103 ASP A N 1
ATOM 780 C CA . ASP A 1 103 ? -0.769 -17.003 -3.785 1.00 82.31 103 ASP A CA 1
ATOM 781 C C . ASP A 1 103 ? -0.588 -16.666 -5.272 1.00 82.31 103 ASP A C 1
ATOM 783 O O . ASP A 1 103 ? -1.546 -16.584 -6.043 1.00 82.31 103 ASP A O 1
ATOM 787 N N . GLN A 1 104 ? 0.671 -16.494 -5.683 1.00 81.00 104 GLN A N 1
ATOM 788 C CA . GLN A 1 104 ? 1.069 -16.197 -7.067 1.00 81.00 104 GLN A CA 1
ATOM 789 C C . GLN A 1 104 ? 0.498 -14.884 -7.638 1.00 81.00 104 GLN A C 1
ATOM 791 O O . GLN A 1 104 ? 0.436 -14.711 -8.861 1.00 81.00 104 GLN A O 1
ATOM 796 N N . HIS A 1 105 ? 0.114 -13.927 -6.790 1.00 90.75 105 HIS A N 1
ATOM 797 C CA . HIS A 1 105 ? -0.326 -12.613 -7.246 1.00 90.75 105 HIS A CA 1
ATOM 798 C C . HIS A 1 105 ? 0.854 -11.778 -7.783 1.00 90.75 105 HIS A C 1
ATOM 800 O O . HIS A 1 105 ? 1.446 -10.961 -7.078 1.00 90.75 105 HIS A O 1
ATOM 806 N N . LYS A 1 106 ? 1.175 -11.948 -9.072 1.00 92.56 106 LYS A N 1
ATOM 807 C CA . LYS A 1 106 ? 2.379 -11.399 -9.732 1.00 92.56 106 LYS A CA 1
ATOM 808 C C . LYS A 1 106 ? 2.612 -9.895 -9.527 1.00 92.56 106 LYS A C 1
ATOM 810 O O . LYS A 1 106 ? 3.756 -9.477 -9.403 1.00 92.56 106 LYS A O 1
ATOM 815 N N . VAL A 1 107 ? 1.558 -9.071 -9.477 1.00 92.12 107 VAL A N 1
ATOM 816 C CA . VAL A 1 107 ? 1.705 -7.616 -9.241 1.00 92.12 107 VAL A CA 1
ATOM 817 C C . VAL A 1 107 ? 2.015 -7.297 -7.777 1.00 92.12 107 VAL A C 1
ATOM 819 O O . VAL A 1 107 ? 2.740 -6.347 -7.508 1.00 92.12 107 VAL A O 1
ATOM 822 N N . ALA A 1 108 ? 1.524 -8.106 -6.835 1.00 94.81 108 ALA A N 1
ATOM 823 C CA . ALA A 1 108 ? 1.860 -7.939 -5.421 1.00 94.81 108 ALA A CA 1
ATOM 824 C C . ALA A 1 108 ? 3.288 -8.426 -5.157 1.00 94.81 108 ALA A C 1
ATOM 826 O O . ALA A 1 108 ? 4.040 -7.744 -4.470 1.00 94.81 108 ALA A O 1
ATOM 827 N N . ASP A 1 109 ? 3.687 -9.543 -5.780 1.00 95.19 109 ASP A N 1
ATOM 828 C CA . ASP A 1 109 ? 5.077 -10.004 -5.769 1.00 95.19 109 ASP A CA 1
ATOM 829 C C . ASP A 1 109 ? 6.016 -8.937 -6.346 1.00 95.19 109 ASP A C 1
ATOM 831 O O . ASP A 1 109 ? 7.041 -8.642 -5.744 1.00 95.19 109 ASP A O 1
ATOM 835 N N . PHE A 1 110 ? 5.641 -8.300 -7.460 1.00 92.94 110 PHE A N 1
ATOM 836 C CA . PHE A 1 110 ? 6.379 -7.164 -8.014 1.00 92.94 110 PHE A CA 1
ATOM 837 C C . PHE A 1 110 ? 6.446 -5.973 -7.047 1.00 92.94 110 PHE A C 1
ATOM 839 O O . PHE A 1 110 ? 7.527 -5.438 -6.817 1.00 92.94 110 PHE A O 1
ATOM 846 N N . ALA A 1 111 ? 5.318 -5.550 -6.468 1.00 93.94 111 ALA A N 1
ATOM 847 C CA . ALA A 1 111 ? 5.288 -4.437 -5.520 1.00 93.94 111 ALA A CA 1
ATOM 848 C C . ALA A 1 111 ? 6.212 -4.699 -4.317 1.00 93.94 111 ALA A C 1
ATOM 850 O O . ALA A 1 111 ? 7.068 -3.875 -4.007 1.00 93.94 111 ALA A O 1
ATOM 851 N N . LEU A 1 112 ? 6.100 -5.881 -3.705 1.00 95.56 112 LEU A N 1
ATOM 852 C CA . LEU A 1 112 ? 6.891 -6.291 -2.542 1.00 95.56 112 LEU A CA 1
ATOM 853 C C . LEU A 1 112 ? 8.369 -6.532 -2.864 1.00 95.56 112 LEU A C 1
ATOM 855 O O . LEU A 1 112 ? 9.215 -6.232 -2.029 1.00 95.56 112 LEU A O 1
ATOM 859 N N . ALA A 1 113 ? 8.700 -7.038 -4.056 1.00 94.38 113 ALA A N 1
ATOM 860 C CA . ALA A 1 113 ? 10.085 -7.296 -4.462 1.00 94.38 113 ALA A CA 1
ATOM 861 C C . ALA A 1 113 ? 10.957 -6.030 -4.473 1.00 94.38 113 ALA A C 1
ATOM 863 O O . ALA A 1 113 ? 12.169 -6.120 -4.281 1.00 94.38 113 ALA A O 1
ATOM 864 N N . TYR A 1 114 ? 10.348 -4.864 -4.704 1.00 91.88 114 TYR A N 1
ATOM 865 C CA . TYR A 1 114 ? 11.030 -3.568 -4.756 1.00 91.88 114 TYR A CA 1
ATOM 866 C C . TYR A 1 114 ? 10.696 -2.654 -3.567 1.00 91.88 114 TYR A C 1
ATOM 868 O O . TYR A 1 114 ? 11.248 -1.555 -3.468 1.00 91.88 114 TYR A O 1
ATOM 876 N N . ALA A 1 115 ? 9.825 -3.089 -2.655 1.00 91.88 115 ALA A N 1
ATOM 877 C CA . ALA A 1 115 ? 9.511 -2.343 -1.446 1.00 91.88 115 ALA A CA 1
ATOM 878 C C . ALA A 1 115 ? 10.710 -2.358 -0.483 1.00 91.88 115 ALA A C 1
ATOM 880 O O . ALA A 1 115 ? 11.207 -3.419 -0.105 1.00 91.88 115 ALA A O 1
ATOM 881 N N . LYS A 1 116 ? 11.179 -1.172 -0.076 1.00 86.38 116 LYS A N 1
ATOM 882 C CA . LYS A 1 116 ? 12.285 -1.023 0.892 1.00 86.38 116 LYS A CA 1
ATOM 883 C C . LYS A 1 116 ? 11.808 -1.062 2.346 1.00 86.38 116 LYS A C 1
ATOM 885 O O . LYS A 1 116 ? 12.537 -1.529 3.210 1.00 86.38 116 LYS A O 1
ATOM 890 N N . ASP A 1 117 ? 10.598 -0.573 2.588 1.00 90.12 117 ASP A N 1
ATOM 891 C CA . ASP A 1 117 ? 9.853 -0.639 3.847 1.00 90.12 117 ASP A CA 1
ATOM 892 C C . ASP A 1 117 ? 8.359 -0.426 3.524 1.00 90.12 117 ASP A C 1
ATOM 894 O O . ASP A 1 117 ? 7.989 -0.246 2.357 1.00 90.12 117 ASP A O 1
ATOM 898 N N . GLY A 1 118 ? 7.503 -0.417 4.540 1.00 93.50 118 GLY A N 1
ATOM 899 C CA . GLY A 1 118 ? 6.113 0.009 4.451 1.00 93.50 118 GLY A CA 1
ATOM 900 C C . GLY A 1 118 ? 5.665 0.765 5.698 1.00 93.50 118 GLY A C 1
ATOM 901 O O . GLY A 1 118 ? 6.432 0.948 6.641 1.00 93.50 118 GLY A O 1
ATOM 902 N N . LEU A 1 119 ? 4.400 1.175 5.719 1.00 96.44 119 LEU A N 1
ATOM 903 C CA . LEU A 1 119 ? 3.775 1.796 6.884 1.00 96.44 119 LEU A CA 1
ATOM 904 C C . LEU A 1 119 ? 2.803 0.826 7.556 1.00 96.44 119 LEU A C 1
ATOM 906 O O . LEU A 1 119 ? 1.911 0.276 6.910 1.00 96.44 119 LEU A O 1
ATOM 910 N N . ALA A 1 120 ? 2.976 0.642 8.859 1.00 97.62 120 ALA A N 1
ATOM 911 C CA . ALA A 1 120 ? 2.052 -0.041 9.750 1.00 97.62 120 ALA A CA 1
ATOM 912 C C . ALA A 1 120 ? 1.188 1.013 10.451 1.00 97.62 120 ALA A C 1
ATOM 914 O O . ALA A 1 120 ? 1.691 1.785 11.263 1.00 97.62 120 ALA A O 1
ATOM 915 N N . ILE A 1 121 ? -0.106 1.061 10.134 1.00 97.94 121 ILE A N 1
ATOM 916 C CA . ILE A 1 121 ? -1.011 2.123 10.584 1.00 97.94 121 ILE A CA 1
ATOM 917 C C . ILE A 1 121 ? -2.126 1.505 11.419 1.00 97.94 121 ILE A C 1
ATOM 919 O O . ILE A 1 121 ? -2.947 0.751 10.906 1.00 97.94 121 ILE A O 1
ATOM 923 N N . THR A 1 122 ? -2.176 1.821 12.709 1.00 98.31 122 THR A N 1
ATOM 924 C CA . THR A 1 122 ? -3.224 1.341 13.618 1.00 98.31 122 THR A CA 1
ATOM 925 C C . THR A 1 122 ? -4.176 2.471 13.975 1.00 98.31 122 THR A C 1
ATOM 927 O O . THR A 1 122 ? -3.738 3.529 14.423 1.00 98.31 122 THR A O 1
ATOM 930 N N . ILE A 1 123 ? -5.474 2.219 13.806 1.00 98.56 123 ILE A N 1
ATOM 931 C CA . ILE A 1 123 ? -6.559 3.121 14.185 1.00 98.56 123 ILE A CA 1
ATOM 932 C C . ILE A 1 123 ? -7.216 2.576 15.449 1.00 98.56 123 ILE A C 1
ATOM 934 O O . ILE A 1 123 ? -7.950 1.590 15.373 1.00 98.56 123 ILE A O 1
ATOM 938 N N . ASP A 1 124 ? -6.916 3.166 16.608 1.00 97.88 124 ASP A N 1
ATOM 939 C CA . ASP A 1 124 ? -7.341 2.640 17.918 1.00 97.88 124 ASP A CA 1
ATOM 940 C C . ASP A 1 124 ? -8.667 3.220 18.446 1.00 97.88 124 ASP A C 1
ATOM 942 O O . ASP A 1 124 ? -9.282 2.646 19.345 1.00 97.88 124 ASP A O 1
ATOM 946 N N . GLN A 1 125 ? -9.152 4.304 17.838 1.00 98.19 125 GLN A N 1
ATOM 947 C CA . GLN A 1 125 ? -10.421 4.960 18.157 1.00 98.19 125 GLN A CA 1
ATOM 948 C C . GLN A 1 125 ? -10.978 5.681 16.912 1.00 98.19 125 GLN A C 1
ATOM 950 O O . GLN A 1 125 ? -10.241 5.874 15.944 1.00 98.19 125 GLN A O 1
ATOM 955 N N . PRO A 1 126 ? -12.255 6.109 16.904 1.00 98.31 126 PRO A N 1
ATOM 956 C CA . PRO A 1 126 ? -12.803 6.917 15.816 1.00 98.31 126 PRO A CA 1
ATOM 957 C C . PRO A 1 126 ? -12.002 8.201 15.567 1.00 98.31 126 PRO A C 1
ATOM 959 O O . PRO A 1 126 ? -11.771 8.990 16.488 1.00 98.31 126 PRO A O 1
ATOM 962 N N . VAL A 1 127 ? -11.620 8.425 14.311 1.00 98.00 127 VAL A N 1
ATOM 963 C CA . VAL A 1 127 ? -10.898 9.617 13.858 1.00 98.00 127 VAL A CA 1
ATOM 964 C C . VAL A 1 127 ? -11.846 10.497 13.047 1.00 98.00 127 VAL A C 1
ATOM 966 O O . VAL A 1 127 ? -12.362 10.081 12.012 1.00 98.00 127 VAL A O 1
ATOM 969 N N . ALA A 1 128 ? -12.078 11.724 13.520 1.00 96.06 128 ALA A N 1
ATOM 970 C CA . ALA A 1 128 ? -13.004 12.658 12.876 1.00 96.06 128 ALA A CA 1
ATOM 971 C C . ALA A 1 128 ? -12.427 13.298 11.601 1.00 96.06 128 ALA A C 1
ATOM 973 O O . ALA A 1 128 ? -13.140 13.465 10.613 1.00 96.06 128 ALA A O 1
ATOM 974 N N . GLU A 1 129 ? -11.144 13.672 11.622 1.00 95.81 129 GLU A N 1
ATOM 975 C CA . GLU A 1 129 ? -10.461 14.278 10.476 1.00 95.81 129 GLU A CA 1
ATOM 976 C C . GLU A 1 129 ? -9.956 13.190 9.511 1.00 95.81 129 GLU A C 1
ATOM 978 O O . GLU A 1 129 ? -9.257 12.274 9.951 1.00 95.81 129 GLU A O 1
ATOM 983 N N . PRO A 1 130 ? -10.244 13.270 8.199 1.00 96.44 130 PRO A N 1
ATOM 984 C CA . PRO A 1 130 ? -9.752 12.284 7.242 1.00 96.44 130 PRO A CA 1
ATOM 985 C C . PRO A 1 130 ? -8.224 12.200 7.188 1.00 96.44 130 PRO A C 1
AT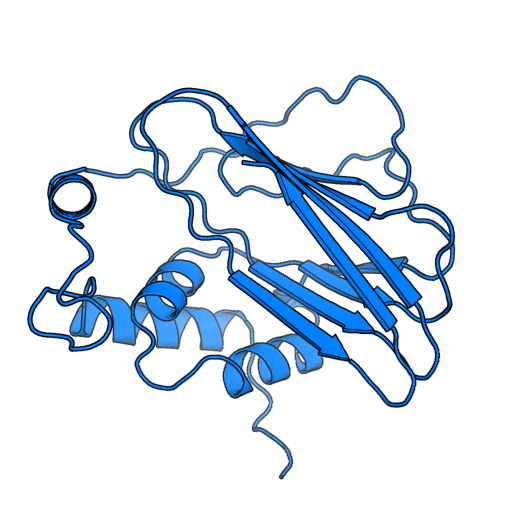OM 987 O O . PRO A 1 130 ? -7.532 13.210 7.307 1.00 96.44 130 PRO A O 1
ATOM 990 N N . LEU A 1 131 ? -7.711 10.999 6.926 1.00 96.88 131 LEU A N 1
ATOM 991 C CA . LEU A 1 131 ? -6.326 10.763 6.538 1.00 96.88 131 LEU A CA 1
ATOM 992 C C . LEU A 1 131 ? -6.159 11.038 5.043 1.00 96.88 131 LEU A C 1
ATOM 994 O O . LEU A 1 131 ? -6.775 10.377 4.209 1.00 96.88 131 LEU A O 1
ATOM 998 N N . GLN A 1 132 ? -5.321 12.014 4.714 1.00 95.75 132 GLN A N 1
ATOM 999 C CA . GLN A 1 132 ? -4.881 12.291 3.353 1.00 95.75 132 GLN A CA 1
ATOM 1000 C C . GLN A 1 132 ? -3.762 11.312 2.994 1.00 95.75 132 GLN A C 1
ATOM 1002 O O . GLN A 1 132 ? -2.736 11.265 3.676 1.00 95.75 132 GLN A O 1
ATOM 1007 N N . LEU A 1 133 ? -3.952 10.548 1.923 1.00 96.06 133 LEU A N 1
ATOM 1008 C CA . LEU A 1 133 ? -2.953 9.640 1.375 1.00 96.06 133 LEU A CA 1
ATOM 1009 C C . LEU A 1 133 ? -2.576 10.118 -0.026 1.00 96.06 133 LEU A C 1
ATOM 1011 O O . LEU A 1 133 ? -3.341 9.957 -0.972 1.00 96.06 133 LEU A O 1
ATOM 1015 N N . ILE A 1 134 ? -1.409 10.744 -0.148 1.00 94.44 134 ILE A N 1
ATOM 1016 C CA . ILE A 1 134 ? -0.975 11.409 -1.376 1.00 94.44 134 ILE A CA 1
ATOM 1017 C C . ILE A 1 134 ? 0.169 10.624 -2.015 1.00 94.44 134 ILE A C 1
ATOM 1019 O O . ILE A 1 134 ? 1.217 10.418 -1.401 1.00 94.44 134 ILE A O 1
ATOM 1023 N N . PHE A 1 135 ? -0.016 10.229 -3.269 1.00 94.06 135 PHE A N 1
ATOM 1024 C CA . PHE A 1 135 ? 1.018 9.646 -4.113 1.00 94.06 135 PHE A CA 1
ATOM 1025 C C . PHE A 1 135 ? 1.402 10.648 -5.202 1.00 94.06 135 PHE A C 1
ATOM 1027 O O . PHE A 1 135 ? 0.665 10.840 -6.170 1.00 94.06 135 PHE A O 1
ATOM 1034 N N . ASP A 1 136 ? 2.559 11.281 -5.026 1.00 92.12 136 ASP A N 1
ATOM 1035 C CA . ASP A 1 136 ? 3.156 12.209 -5.979 1.00 92.12 136 ASP A CA 1
ATOM 1036 C C . ASP A 1 136 ? 4.116 11.480 -6.922 1.00 92.12 136 ASP A C 1
ATOM 1038 O O . ASP A 1 136 ? 5.020 10.760 -6.482 1.00 92.12 136 ASP A O 1
ATOM 1042 N N . TYR A 1 137 ? 3.935 11.700 -8.222 1.00 91.19 137 TYR A N 1
ATOM 1043 C CA . TYR A 1 137 ? 4.785 11.167 -9.283 1.00 91.19 137 TYR A CA 1
ATOM 1044 C C . TYR A 1 137 ? 5.511 12.292 -10.013 1.00 91.19 137 TYR A C 1
ATOM 1046 O O . TYR A 1 137 ? 4.922 13.326 -10.325 1.00 91.19 137 TYR A O 1
ATOM 1054 N N . SER A 1 138 ? 6.791 12.087 -10.305 1.00 88.94 138 SER A N 1
ATOM 1055 C CA . SER A 1 138 ? 7.564 13.028 -11.110 1.00 88.94 138 SER A CA 1
ATOM 1056 C C . SER A 1 138 ? 8.631 12.315 -11.926 1.00 88.94 138 SER A C 1
ATOM 1058 O O . SER A 1 138 ? 9.436 11.557 -11.367 1.00 88.94 138 SER A O 1
ATOM 1060 N N . GLY A 1 139 ? 8.701 12.656 -13.210 1.00 86.88 139 GLY A N 1
ATOM 1061 C CA . GLY A 1 139 ? 9.704 12.150 -14.144 1.00 86.88 139 GLY A CA 1
ATOM 1062 C C . GLY A 1 139 ? 9.335 10.827 -14.822 1.00 86.88 139 GLY A C 1
ATOM 1063 O O . GLY A 1 139 ? 8.409 10.117 -14.432 1.00 86.88 139 GLY A O 1
ATOM 1064 N N . ASP A 1 140 ? 10.085 10.500 -15.872 1.00 88.81 140 ASP A N 1
ATOM 1065 C CA . ASP A 1 140 ? 9.858 9.312 -16.695 1.00 88.81 140 ASP A CA 1
ATOM 1066 C C . ASP A 1 140 ? 10.643 8.101 -16.185 1.00 88.81 140 ASP A C 1
ATOM 1068 O O . ASP A 1 140 ? 11.754 8.223 -15.668 1.00 88.81 140 ASP A O 1
ATOM 1072 N N . GLY A 1 141 ? 10.080 6.905 -16.367 1.00 88.75 141 GLY A N 1
ATOM 1073 C CA . GLY A 1 141 ? 10.766 5.652 -16.051 1.00 88.75 141 GLY A CA 1
ATOM 1074 C C . GLY A 1 141 ? 10.959 5.405 -14.554 1.00 88.75 141 GLY A C 1
AT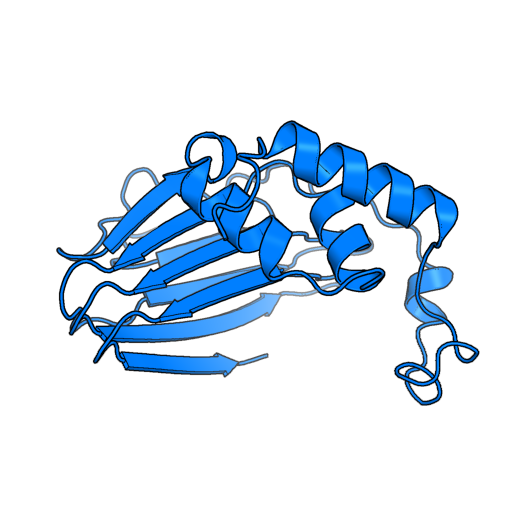OM 1075 O O . GLY A 1 141 ? 11.752 4.547 -14.181 1.00 88.75 141 GLY A O 1
ATOM 1076 N N . VAL A 1 142 ? 10.245 6.108 -13.676 1.00 89.94 142 VAL A N 1
ATOM 1077 C CA . VAL A 1 142 ? 10.308 5.853 -12.232 1.00 89.94 142 VAL A CA 1
ATOM 1078 C C . VAL A 1 142 ? 9.274 4.801 -11.836 1.00 89.94 142 VAL A C 1
ATOM 1080 O O . VAL A 1 142 ? 8.116 4.886 -12.249 1.00 89.94 142 VAL A O 1
ATOM 1083 N N . SER A 1 143 ? 9.678 3.809 -11.036 1.00 90.00 143 SER A N 1
ATOM 1084 C CA . SER A 1 143 ? 8.761 2.812 -10.468 1.00 90.00 143 SER A CA 1
ATOM 1085 C C . SER A 1 143 ? 8.550 3.031 -8.970 1.00 90.00 143 SER A C 1
ATOM 1087 O O . SER A 1 143 ? 9.500 3.055 -8.187 1.00 90.00 143 SER A O 1
ATOM 1089 N N . SER A 1 144 ? 7.285 3.192 -8.585 1.00 92.00 144 SER A N 1
ATOM 1090 C CA . SER A 1 144 ? 6.824 3.551 -7.243 1.00 92.00 144 SER A CA 1
ATOM 1091 C C . SER A 1 144 ? 6.124 2.367 -6.571 1.00 92.00 144 SER A C 1
ATOM 1093 O O . SER A 1 144 ? 5.123 1.863 -7.088 1.00 92.00 144 SER A O 1
ATOM 1095 N N . HIS A 1 145 ? 6.639 1.945 -5.409 1.00 93.44 145 HIS A N 1
ATOM 1096 C CA . HIS A 1 145 ? 6.202 0.741 -4.681 1.00 93.44 145 HIS A CA 1
ATOM 1097 C C . HIS A 1 145 ? 5.845 0.976 -3.192 1.00 93.44 145 HIS A C 1
ATOM 1099 O O . HIS A 1 145 ? 6.439 0.341 -2.318 1.00 93.44 145 HIS A O 1
ATOM 1105 N N . PRO A 1 146 ? 4.909 1.884 -2.854 1.00 95.00 146 PRO A N 1
ATOM 1106 C CA . PRO A 1 146 ? 4.413 2.023 -1.486 1.00 95.00 146 PRO A CA 1
ATOM 1107 C C . PRO A 1 146 ? 3.794 0.730 -0.950 1.00 95.00 146 PRO A C 1
ATOM 1109 O O . PRO A 1 146 ? 3.024 0.074 -1.652 1.00 95.00 146 PRO A O 1
ATOM 1112 N N . VAL A 1 147 ? 4.047 0.421 0.321 1.00 97.12 147 VAL A N 1
ATOM 1113 C CA . VAL A 1 147 ? 3.357 -0.648 1.052 1.00 97.12 147 VAL A CA 1
ATOM 1114 C C . VAL A 1 147 ? 2.722 -0.052 2.302 1.00 97.12 147 VAL A C 1
ATOM 1116 O O . VAL A 1 147 ? 3.418 0.550 3.117 1.00 97.12 147 VAL A O 1
ATOM 1119 N N . LEU A 1 148 ? 1.409 -0.212 2.464 1.00 98.00 148 LEU A N 1
ATOM 1120 C CA . LEU A 1 148 ? 0.677 0.243 3.646 1.00 98.00 148 LEU A CA 1
ATOM 1121 C C . LEU A 1 148 ? -0.186 -0.884 4.213 1.00 98.00 148 LEU A C 1
ATOM 1123 O O . LEU A 1 148 ? -0.889 -1.578 3.480 1.00 98.00 148 LEU A O 1
ATOM 1127 N N . VAL A 1 149 ? -0.169 -1.045 5.531 1.00 98.56 149 VAL A N 1
ATOM 1128 C CA . VAL A 1 149 ? -1.023 -1.994 6.244 1.00 98.56 149 VAL A CA 1
ATOM 1129 C C . VAL A 1 149 ? -1.780 -1.248 7.327 1.00 98.56 149 VAL A C 1
ATOM 1131 O O . VAL A 1 149 ? -1.195 -0.791 8.305 1.00 98.56 149 VAL A O 1
ATOM 1134 N N . PHE A 1 150 ? -3.090 -1.148 7.153 1.00 98.69 150 PHE A N 1
ATOM 1135 C CA . PHE A 1 150 ? -4.005 -0.535 8.100 1.00 98.69 150 PHE A CA 1
ATOM 1136 C C . PHE A 1 150 ? -4.629 -1.603 8.991 1.00 98.69 150 PHE A C 1
ATOM 1138 O O . PHE A 1 150 ? -5.182 -2.582 8.493 1.00 98.69 150 PHE A O 1
ATOM 1145 N N . LYS A 1 151 ? -4.609 -1.391 10.304 1.00 98.62 151 LYS A N 1
ATOM 1146 C CA . LYS A 1 151 ? -5.396 -2.144 11.278 1.00 98.62 151 LYS A CA 1
ATOM 1147 C C . LYS A 1 151 ? -6.378 -1.210 11.966 1.00 98.62 151 LYS A C 1
ATOM 1149 O O . LYS A 1 151 ? -5.970 -0.302 12.680 1.00 98.62 151 LYS A O 1
ATOM 1154 N N . ILE A 1 152 ? -7.669 -1.437 11.756 1.00 98.69 152 ILE A N 1
ATOM 1155 C CA . ILE A 1 152 ? -8.741 -0.644 12.357 1.00 98.69 152 ILE A CA 1
ATOM 1156 C C . ILE A 1 152 ? -9.326 -1.460 13.502 1.00 98.69 152 ILE A C 1
ATOM 1158 O O . ILE A 1 152 ? -9.946 -2.497 13.271 1.00 98.69 152 ILE A O 1
ATOM 1162 N N . MET A 1 153 ? -9.048 -1.016 14.728 1.00 98.62 153 MET A N 1
ATOM 1163 C CA . MET A 1 153 ? -9.388 -1.712 15.969 1.00 98.62 153 MET A CA 1
ATOM 1164 C C . MET A 1 153 ? -10.908 -1.779 16.190 1.00 98.62 153 MET A C 1
ATOM 1166 O O . MET A 1 153 ? -11.656 -1.056 15.525 1.00 98.62 153 MET A O 1
ATOM 1170 N N . PRO A 1 154 ? -11.392 -2.627 17.121 1.00 98.62 154 PRO A N 1
ATOM 1171 C CA . PRO A 1 154 ? -12.823 -2.786 17.344 1.00 98.62 154 PRO A CA 1
ATOM 1172 C C . PRO A 1 154 ? -13.538 -1.454 17.594 1.00 98.62 154 PRO A C 1
ATOM 1174 O O . PRO A 1 154 ? -13.125 -0.665 18.444 1.00 98.62 154 PRO A O 1
ATOM 1177 N N . GLY A 1 155 ? -14.606 -1.198 16.838 1.00 98.31 155 GLY A N 1
ATOM 1178 C CA . GLY A 1 155 ? -15.392 0.040 16.916 1.00 98.31 155 GLY A CA 1
ATOM 1179 C C . GLY A 1 155 ? -14.688 1.327 16.454 1.00 98.31 155 GLY A C 1
ATOM 1180 O O . GLY A 1 155 ? -15.298 2.396 16.529 1.00 98.31 155 GLY A O 1
ATOM 1181 N N . ALA A 1 156 ? -13.438 1.262 15.986 1.00 98.62 156 ALA A N 1
ATOM 1182 C CA . ALA A 1 156 ? -12.726 2.417 15.451 1.00 98.62 156 ALA A CA 1
ATOM 1183 C C . ALA A 1 156 ? -13.207 2.773 14.034 1.00 98.62 156 ALA A C 1
ATOM 1185 O O . ALA A 1 156 ? -13.797 1.958 13.321 1.00 98.62 156 ALA A O 1
ATOM 1186 N N . GLU A 1 157 ? -12.961 4.013 13.619 1.00 98.62 157 GLU A N 1
ATOM 1187 C CA . GLU A 1 157 ? -13.426 4.532 12.334 1.00 98.62 157 GLU A CA 1
ATOM 1188 C C . GLU A 1 157 ? -12.378 5.435 11.692 1.00 98.62 157 GLU A C 1
ATOM 1190 O O . GLU A 1 157 ? -11.799 6.288 12.366 1.00 98.62 157 GLU A O 1
ATOM 1195 N N . LEU A 1 158 ? -12.161 5.255 10.388 1.00 98.62 158 LEU A N 1
ATOM 1196 C CA . LEU A 1 158 ? -11.260 6.077 9.588 1.00 98.62 158 LEU A CA 1
ATOM 1197 C C . LEU A 1 158 ? -11.905 6.454 8.252 1.00 98.62 158 LEU A C 1
ATOM 1199 O O . LEU A 1 158 ? -12.527 5.625 7.585 1.00 98.62 158 LEU A O 1
ATOM 1203 N N . THR A 1 159 ? -11.679 7.696 7.826 1.00 98.62 159 THR A N 1
ATOM 1204 C CA . THR A 1 159 ? -11.880 8.115 6.435 1.00 98.62 159 THR A CA 1
ATOM 1205 C C . THR A 1 159 ? -10.526 8.355 5.777 1.00 98.62 159 THR A C 1
ATOM 1207 O O . THR A 1 159 ? -9.715 9.097 6.323 1.00 98.62 159 THR A O 1
ATOM 1210 N N . ILE A 1 160 ? -10.293 7.753 4.611 1.00 98.50 160 ILE A N 1
ATOM 1211 C CA . ILE A 1 160 ? -9.106 7.957 3.776 1.00 98.50 160 ILE A CA 1
ATOM 1212 C C . ILE A 1 160 ? -9.510 8.703 2.508 1.00 98.50 160 ILE A C 1
ATOM 1214 O O . ILE A 1 160 ? -10.443 8.298 1.805 1.00 98.50 160 ILE A O 1
ATOM 1218 N N . LEU A 1 161 ? -8.779 9.777 2.224 1.00 97.88 161 LEU A N 1
ATOM 1219 C CA . LEU A 1 161 ? -8.826 10.507 0.966 1.00 97.88 161 LEU A CA 1
ATOM 1220 C C . LEU A 1 161 ? -7.515 10.243 0.226 1.00 97.88 161 LEU A C 1
ATOM 1222 O O . LEU A 1 161 ? -6.475 10.800 0.571 1.00 97.88 161 LEU A O 1
ATOM 1226 N N . GLU A 1 162 ? -7.573 9.342 -0.751 1.00 97.75 162 GLU A N 1
ATOM 1227 C CA . GLU A 1 162 ? -6.435 8.950 -1.575 1.00 97.75 162 GLU A CA 1
ATOM 1228 C C . GLU A 1 162 ? -6.375 9.803 -2.842 1.00 97.75 162 GLU A C 1
ATOM 1230 O O . GLU A 1 162 ? -7.349 9.895 -3.595 1.00 97.75 162 GLU A O 1
ATOM 1235 N N . GLU A 1 163 ? -5.216 10.403 -3.095 1.00 96.94 163 GLU A N 1
ATOM 1236 C CA . GLU A 1 163 ? -4.942 11.192 -4.288 1.00 96.94 163 GLU A CA 1
ATOM 1237 C C . GLU A 1 163 ? -3.660 10.703 -4.961 1.00 96.94 163 GLU A C 1
ATOM 1239 O O . GLU A 1 163 ? -2.583 10.692 -4.365 1.00 96.94 163 GLU A O 1
ATOM 1244 N N . HIS A 1 164 ? -3.778 10.357 -6.235 1.00 95.06 164 HIS A N 1
ATOM 1245 C CA . HIS A 1 164 ? -2.654 10.171 -7.138 1.00 95.06 164 HIS A CA 1
ATOM 1246 C C . HIS A 1 164 ? -2.510 11.423 -7.994 1.00 95.06 164 HIS A C 1
ATOM 1248 O O . HIS A 1 164 ? -3.487 11.880 -8.582 1.00 95.06 164 HIS A O 1
ATOM 1254 N N . LYS A 1 165 ? -1.312 12.004 -8.053 1.00 93.31 165 LYS A N 1
ATOM 1255 C CA . LYS A 1 165 ? -1.051 13.191 -8.874 1.00 93.31 165 LYS A CA 1
ATOM 1256 C C . LYS A 1 165 ? 0.396 13.229 -9.332 1.00 93.31 165 LYS A C 1
ATOM 1258 O O . LYS A 1 165 ? 1.262 12.602 -8.731 1.00 93.31 165 LYS A O 1
ATOM 1263 N N . GLY A 1 166 ? 0.661 13.978 -10.392 1.00 89.50 166 GLY A N 1
ATOM 1264 C CA . GLY A 1 166 ? 2.013 14.125 -10.907 1.00 89.50 166 GLY A CA 1
ATOM 1265 C C . GLY A 1 166 ? 2.074 14.219 -12.418 1.00 89.50 166 GLY A C 1
ATOM 1266 O O . GLY A 1 166 ? 1.051 14.352 -13.093 1.00 89.50 166 GLY A O 1
ATOM 1267 N N . ASP A 1 167 ? 3.294 14.132 -12.927 1.00 86.56 167 ASP A N 1
ATOM 1268 C CA . ASP A 1 167 ? 3.608 14.119 -14.348 1.00 86.56 167 ASP A CA 1
ATOM 1269 C C . ASP A 1 167 ? 4.609 13.007 -14.696 1.00 86.56 167 ASP A C 1
ATOM 1271 O O . ASP A 1 167 ? 5.138 12.308 -13.828 1.00 86.56 167 ASP A O 1
ATOM 1275 N N . GLY A 1 168 ? 4.833 12.833 -15.998 1.00 85.94 168 GLY A N 1
ATOM 1276 C CA . GLY A 1 168 ? 5.738 11.825 -16.538 1.00 85.94 168 GLY A CA 1
ATOM 1277 C C . GLY A 1 168 ? 5.085 10.468 -16.802 1.00 85.94 168 GLY A C 1
ATOM 1278 O O . GLY A 1 168 ? 3.905 10.222 -16.541 1.00 85.94 168 GLY A O 1
ATOM 1279 N N . SER A 1 169 ? 5.881 9.578 -17.383 1.00 87.00 169 SER A N 1
ATOM 1280 C CA . SER A 1 169 ? 5.524 8.211 -17.746 1.00 87.00 169 SER A CA 1
ATOM 1281 C C . SER A 1 169 ? 6.274 7.226 -16.850 1.00 87.00 169 SER A C 1
ATOM 1283 O O . SER A 1 169 ? 7.327 6.696 -17.217 1.00 87.00 169 SER A O 1
ATOM 1285 N N . GLY A 1 170 ? 5.718 6.977 -15.667 1.00 88.62 170 GLY A N 1
ATOM 1286 C CA . GLY A 1 170 ? 6.231 6.022 -14.686 1.00 88.62 170 GLY A CA 1
ATOM 1287 C C . GLY A 1 170 ? 5.314 4.818 -14.467 1.00 88.62 170 GLY A C 1
ATOM 1288 O O . GLY A 1 170 ? 4.308 4.621 -15.151 1.00 88.62 170 GLY A O 1
ATOM 1289 N N . LEU A 1 171 ? 5.669 4.007 -13.477 1.00 89.94 171 LEU A N 1
ATOM 1290 C CA . LEU A 1 171 ? 4.865 2.893 -12.993 1.00 89.94 171 LEU A CA 1
ATOM 1291 C C . LEU A 1 171 ? 4.544 3.105 -11.518 1.00 89.94 171 LEU A C 1
ATOM 1293 O O . LEU A 1 171 ? 5.419 3.434 -10.719 1.00 89.94 171 LEU A O 1
ATOM 1297 N N . SER A 1 172 ? 3.292 2.866 -11.138 1.00 90.69 172 SER A N 1
ATOM 1298 C CA . SER A 1 172 ? 2.893 2.874 -9.737 1.00 90.69 172 SER A CA 1
ATOM 1299 C C . SER A 1 172 ? 2.189 1.583 -9.356 1.00 90.69 172 SER A C 1
ATOM 1301 O O . SER A 1 172 ? 1.254 1.148 -10.027 1.00 90.69 172 SER A O 1
ATOM 1303 N N . ALA A 1 173 ? 2.656 0.983 -8.265 1.00 92.50 173 ALA A N 1
ATOM 1304 C CA . ALA A 1 173 ? 2.134 -0.252 -7.706 1.00 92.50 173 ALA A CA 1
ATOM 1305 C C . ALA A 1 173 ? 2.011 -0.144 -6.172 1.00 92.50 173 ALA A C 1
ATOM 1307 O O . ALA A 1 173 ? 2.715 -0.862 -5.459 1.00 92.50 173 ALA A O 1
ATOM 1308 N N . PRO A 1 174 ? 1.155 0.755 -5.640 1.00 94.88 174 PRO A N 1
ATOM 1309 C CA . PRO A 1 174 ? 0.884 0.801 -4.210 1.00 94.88 174 PRO A CA 1
ATOM 1310 C C . PRO A 1 174 ? 0.171 -0.487 -3.787 1.00 94.88 174 PRO A C 1
ATOM 1312 O O . PRO A 1 174 ? -0.825 -0.891 -4.393 1.00 94.88 174 PRO A O 1
ATOM 1315 N N . LEU A 1 175 ? 0.674 -1.127 -2.736 1.00 96.56 175 LEU A N 1
ATOM 1316 C CA . LEU A 1 175 ? 0.051 -2.283 -2.108 1.00 96.56 175 LEU A CA 1
ATOM 1317 C C . LEU A 1 175 ? -0.517 -1.863 -0.755 1.00 96.56 175 LEU A C 1
ATOM 1319 O O . LEU A 1 175 ? 0.220 -1.423 0.124 1.00 96.56 175 LEU A O 1
ATOM 1323 N N . MET A 1 176 ? -1.829 -2.008 -0.591 1.00 97.56 176 MET A N 1
ATOM 1324 C CA . MET A 1 176 ? -2.528 -1.627 0.632 1.00 97.56 176 MET A CA 1
ATOM 1325 C C . MET A 1 176 ? -3.340 -2.796 1.176 1.00 97.56 176 MET A C 1
ATOM 1327 O O . MET A 1 176 ? -4.136 -3.390 0.448 1.00 97.56 176 MET A O 1
ATOM 1331 N N . LEU A 1 177 ? -3.159 -3.101 2.459 1.00 98.19 177 LEU A N 1
ATOM 1332 C CA . LEU A 1 177 ? -3.998 -4.034 3.205 1.00 98.19 177 LEU A CA 1
ATOM 1333 C C . LEU A 1 177 ? -4.818 -3.272 4.247 1.00 98.19 177 LEU A C 1
ATOM 1335 O O . LEU A 1 177 ? -4.272 -2.463 4.991 1.00 98.19 177 LEU A O 1
ATOM 1339 N N . PHE A 1 178 ? -6.110 -3.584 4.339 1.00 98.31 178 PHE A N 1
ATOM 1340 C CA . PHE A 1 178 ? -7.012 -3.062 5.363 1.00 98.31 178 PHE A CA 1
ATOM 1341 C C . PHE A 1 178 ? -7.557 -4.215 6.215 1.00 98.31 178 PHE A C 1
ATOM 1343 O O . PHE A 1 178 ? -8.378 -5.007 5.755 1.00 98.31 178 PHE A O 1
ATOM 1350 N N . CYS A 1 179 ? -7.106 -4.302 7.463 1.00 98.25 179 CYS A N 1
ATOM 1351 C CA . CYS A 1 179 ? -7.588 -5.239 8.473 1.00 98.25 179 CYS A CA 1
ATOM 1352 C C . CYS A 1 179 ? -8.656 -4.547 9.330 1.00 98.25 179 CYS A C 1
ATOM 1354 O O . CYS A 1 179 ? -8.320 -3.707 10.167 1.00 98.25 179 CYS A O 1
ATOM 1356 N N . LEU A 1 180 ? -9.930 -4.879 9.116 1.00 98.31 180 LEU A N 1
ATOM 1357 C CA . LEU A 1 180 ? -11.054 -4.333 9.882 1.00 98.31 180 LEU A CA 1
ATOM 1358 C C . LEU A 1 180 ? -11.466 -5.324 10.975 1.00 98.31 180 LEU A C 1
ATOM 1360 O O . LEU A 1 180 ? -11.846 -6.454 10.669 1.00 98.31 180 LEU A O 1
ATOM 1364 N N . GLU A 1 181 ? -11.397 -4.896 12.233 1.00 98.31 181 GLU A N 1
ATOM 1365 C CA . GLU A 1 181 ? -11.873 -5.672 13.381 1.00 98.31 181 GLU A CA 1
ATOM 1366 C C . GLU A 1 181 ? -13.392 -5.502 13.590 1.00 98.31 181 GLU A C 1
ATOM 1368 O O . GLU A 1 181 ? -14.078 -4.774 12.867 1.00 98.31 181 GLU A O 1
ATOM 1373 N N . GLU A 1 182 ? -13.950 -6.183 14.592 1.00 98.06 182 GLU A N 1
ATOM 1374 C CA . GLU A 1 182 ? -15.388 -6.158 14.872 1.00 98.06 182 GLU A CA 1
ATOM 1375 C C . GLU A 1 182 ? -15.927 -4.729 15.077 1.00 98.06 182 GLU A C 1
ATOM 1377 O O . GLU A 1 182 ? -15.450 -3.960 15.912 1.00 98.06 182 GLU A O 1
ATOM 1382 N N . GLY A 1 183 ? -16.940 -4.359 14.289 1.00 98.25 183 GLY A N 1
ATOM 1383 C CA . GLY A 1 183 ? -17.567 -3.036 1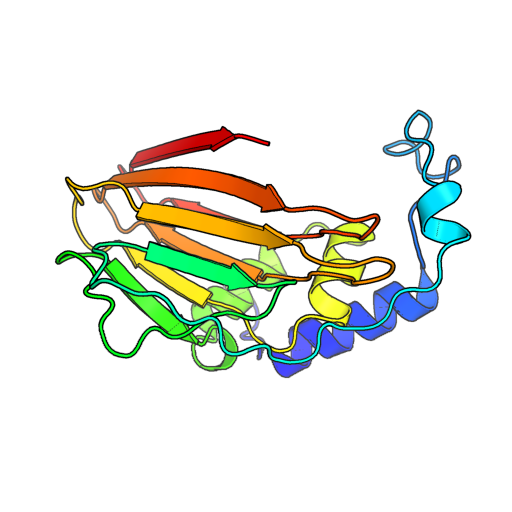4.350 1.00 98.25 183 GLY A CA 1
ATOM 1384 C C . GLY A 1 183 ? -16.708 -1.881 13.819 1.00 98.25 183 GLY A C 1
ATOM 1385 O O . GLY A 1 183 ? -17.142 -0.733 13.919 1.00 98.25 183 GLY A O 1
ATOM 1386 N N . ALA A 1 184 ? -15.526 -2.155 13.258 1.00 98.56 184 ALA A N 1
ATOM 1387 C CA . ALA A 1 184 ? -14.688 -1.149 12.619 1.00 98.56 184 ALA A CA 1
ATOM 1388 C C . ALA A 1 184 ? -15.341 -0.586 11.345 1.00 98.56 184 ALA A C 1
ATOM 1390 O O . ALA A 1 184 ? -16.031 -1.300 10.609 1.00 98.56 184 ALA A O 1
ATOM 1391 N N . ARG A 1 185 ? -15.093 0.695 11.052 1.00 98.50 185 ARG A N 1
ATOM 1392 C CA . ARG A 1 185 ? -15.595 1.377 9.849 1.00 98.50 185 ARG A CA 1
ATOM 1393 C C . ARG A 1 185 ? -14.459 2.016 9.054 1.00 98.50 185 ARG A C 1
ATOM 1395 O O . ARG A 1 185 ? -13.609 2.707 9.608 1.00 98.50 185 ARG A O 1
ATOM 1402 N N . LEU A 1 186 ? -14.469 1.808 7.740 1.00 98.56 186 LEU A N 1
ATOM 1403 C CA . LEU A 1 186 ? -13.545 2.445 6.805 1.00 98.56 186 LEU A CA 1
ATOM 1404 C C . LEU A 1 186 ? -14.334 3.083 5.668 1.00 98.56 186 LEU A C 1
ATOM 1406 O O . LEU A 1 186 ? -15.061 2.391 4.957 1.00 98.56 186 LEU A O 1
ATOM 1410 N N . ASN A 1 187 ? -14.128 4.378 5.461 1.00 98.44 187 ASN A N 1
ATOM 1411 C CA . ASN A 1 187 ? -14.528 5.066 4.241 1.00 98.44 187 ASN A CA 1
ATOM 1412 C C . ASN A 1 187 ? -13.268 5.353 3.426 1.00 98.44 187 ASN A C 1
ATOM 1414 O O . ASN A 1 187 ? -12.347 5.986 3.933 1.00 98.44 187 ASN A O 1
ATOM 1418 N N . HIS A 1 188 ? -13.213 4.902 2.174 1.00 98.12 188 HIS A N 1
ATOM 1419 C CA . HIS A 1 188 ? -12.063 5.141 1.306 1.00 98.12 188 HIS A CA 1
ATOM 1420 C C . HIS A 1 188 ? -12.529 5.729 -0.027 1.00 98.12 188 HIS A C 1
ATOM 1422 O O . HIS A 1 188 ? -13.223 5.066 -0.798 1.00 98.12 188 HIS A O 1
ATOM 1428 N N . ALA A 1 189 ? -12.157 6.985 -0.282 1.00 97.56 189 ALA A N 1
ATOM 1429 C CA . ALA A 1 189 ? -12.386 7.655 -1.555 1.00 97.56 189 ALA A CA 1
ATOM 1430 C C . ALA A 1 189 ? -11.053 7.875 -2.273 1.00 97.56 189 ALA A C 1
ATOM 1432 O O . ALA A 1 189 ? -10.103 8.374 -1.674 1.00 97.56 189 ALA A O 1
ATOM 1433 N N . ARG A 1 190 ? -11.012 7.525 -3.562 1.00 96.31 190 ARG A N 1
ATOM 1434 C CA . ARG A 1 190 ? -9.816 7.600 -4.404 1.00 96.31 190 ARG A CA 1
ATOM 1435 C C . ARG A 1 190 ? -10.019 8.564 -5.566 1.00 96.31 190 ARG A C 1
ATOM 1437 O O . ARG A 1 190 ? -11.026 8.475 -6.271 1.00 96.31 190 ARG A O 1
ATOM 1444 N N . ARG A 1 191 ? -9.028 9.425 -5.799 1.00 93.25 191 ARG A N 1
ATOM 1445 C CA . ARG A 1 191 ? -8.893 10.276 -6.984 1.00 93.25 191 ARG A CA 1
ATOM 1446 C C . ARG A 1 191 ? -7.596 9.944 -7.723 1.00 93.25 191 ARG A C 1
ATOM 1448 O O . ARG A 1 191 ? -6.543 9.844 -7.098 1.00 93.25 191 ARG A O 1
ATOM 1455 N N . LEU A 1 192 ? -7.711 9.769 -9.039 1.00 81.38 192 LEU A N 1
ATOM 1456 C CA . LEU A 1 192 ? -6.598 9.572 -9.971 1.00 81.38 192 LEU A CA 1
ATOM 1457 C C . LEU A 1 192 ? -6.289 10.852 -10.747 1.00 81.38 192 LEU A C 1
ATOM 1459 O O . LEU A 1 192 ? -7.233 11.663 -10.909 1.00 81.38 192 LEU A O 1
#

Radius of gyration: 17.02 Å; chains: 1; bounding box: 34×45×42 Å

Sequence (192 aa):
MPHDVISFERLTADASSRYAKNGWPSSKDEAWRFTNINAIRSAQFAPAEALQGVVSKAQNNLIQFINGVYQPIDNVSFSKGINCDSLSQNTVLTSALAAAVPDQHKVADFALAYAKDGLAITIDQPVAEPLQLIFDYSGDGVSSHPVLVFKIMPGAELTILEEHKGDGSGLSAPLMLFCLEEGARLNHARRL

pLDDT: mean 89.52, std 11.85, range [32.59, 98.69]

Secondary structure (DSSP, 8-state):
-PPPP--HHHHHHHHHHHHHHH-S--TTSGGGTT---HHHHH---EEPP-------S--BSEEEEETTEE---TTPBPPTTEEEEEGGG-HHHHHHHHHHSPTT-HHHHHHHHH-S--EEEEE-S--SSPEEEEEEE-SSSEEE--EEEEEE-TT-EEEEEEEEEE-SS-EE--EEEEEE-TT-EEEEEEE-

Foldseek 3Di:
DPQPQDALVRLLVVLLVLCVVPPDDDCVPVVCVPPDCVVVVPFAADADDPDADPPPDADEQEWEDELQRTHPDPRYDYDPQKDKDKVNVVSPQSSVLSVPPDPSPNLVSVLSNPDPIAIEIEGRAEDPDAHEYEYEYEEERREHRYEYEYEYDALYEHEYEYEYDYDYHYHYRYHYHYHYDHNYYYHYDYDD